Protein AF-A0A958X8G3-F1 (afdb_monomer)

Foldseek 3Di:
DEEAAQVPPLLQKDWPDQEWEWEDAQAKTKGKTKIWGQDQAKYQYAWHWFFFDDDDDDDDTDTDIWGFRDIAHHGDIDITMTIDHHDNLAAFDWDWGWGQGSNDIGIYIYGHDWDWDKDKPPPDDDDPPDDPPDDDDDDMDIDTSISDDDDDPFDDDDDDCDPVVLVVLQVVLCVVCVVVDDVSSVVSSVVSVCVVVVPDDRPDDDD

Secondary structure (DSSP, 8-state):
-EEEBTTBSGGG-EES-SEEEEEE-TT-EEEEEEEE--SSS-EEEEEEEE-----SS------EEEEEEEEE-TT-EEEEEEEE---TTPPSEEEEEEEEETTEEEEEEEEEPP---EEEE-S-----S--TT-------EEEE-SSS--PPP---------HHHHHHHHHHHHHHHGGG-HHHHHHHHHHHHHHHH----------

Structure (mmCIF, N/CA/C/O backbone):
data_AF-A0A958X8G3-F1
#
_entry.id   AF-A0A958X8G3-F1
#
loop_
_atom_site.group_PDB
_atom_site.id
_atom_site.type_symbol
_atom_site.label_atom_id
_atom_site.label_alt_id
_atom_site.label_comp_id
_atom_site.label_asym_id
_atom_site.label_entity_id
_atom_site.label_seq_id
_atom_site.pdbx_PDB_ins_code
_atom_site.Cartn_x
_atom_site.Cartn_y
_atom_site.Cartn_z
_atom_site.occupancy
_atom_site.B_iso_or_equiv
_atom_site.auth_seq_id
_atom_site.auth_comp_id
_atom_site.auth_asym_id
_atom_site.auth_atom_id
_atom_site.pdbx_PDB_model_num
ATOM 1 N N . MET A 1 1 ? -26.483 15.764 21.704 1.00 84.31 1 MET A N 1
ATOM 2 C CA . MET A 1 1 ? -25.530 15.439 20.607 1.00 84.31 1 MET A CA 1
ATOM 3 C C . MET A 1 1 ? -24.141 15.470 21.203 1.00 84.31 1 MET A C 1
ATOM 5 O O . MET A 1 1 ? -23.793 16.473 21.814 1.00 84.31 1 MET A O 1
ATOM 9 N N . ILE A 1 2 ? -23.381 14.386 21.059 1.00 88.19 2 ILE A N 1
ATOM 10 C CA . ILE A 1 2 ? -22.051 14.242 21.662 1.00 88.19 2 ILE A CA 1
ATOM 11 C C . ILE A 1 2 ? -21.012 14.115 20.557 1.00 88.19 2 ILE A C 1
ATOM 13 O O . ILE A 1 2 ? -21.168 13.294 19.657 1.00 88.19 2 ILE A O 1
ATOM 17 N N . THR A 1 3 ? -19.932 14.883 20.656 1.00 88.56 3 THR A N 1
ATOM 18 C CA . THR A 1 3 ? -18.785 14.761 19.754 1.00 88.56 3 THR A CA 1
ATOM 19 C C . THR A 1 3 ? -17.751 13.819 20.358 1.00 88.56 3 THR A C 1
ATOM 21 O O . THR A 1 3 ? -17.175 14.111 21.404 1.00 88.56 3 THR A O 1
ATOM 24 N N . VAL A 1 4 ? -17.509 12.699 19.685 1.00 81.88 4 VAL A N 1
ATOM 25 C CA . VAL A 1 4 ? -16.488 11.714 20.034 1.00 81.88 4 VAL A CA 1
ATOM 26 C C . VAL A 1 4 ? -15.185 12.077 19.329 1.00 81.88 4 VAL A C 1
ATOM 28 O O . VAL A 1 4 ? -15.133 12.241 18.107 1.00 81.88 4 VAL A O 1
ATOM 31 N N . THR A 1 5 ? -14.123 12.206 20.115 1.00 84.00 5 THR A N 1
ATOM 32 C CA . THR A 1 5 ? -12.761 12.472 19.636 1.00 84.00 5 THR A CA 1
ATOM 33 C C . THR A 1 5 ? -11.799 11.452 20.228 1.00 84.00 5 THR A C 1
ATOM 35 O O . THR A 1 5 ? -12.154 10.726 21.158 1.00 84.00 5 THR A O 1
ATOM 38 N N . ALA A 1 6 ? -10.548 11.456 19.762 1.00 79.06 6 ALA A N 1
ATOM 39 C CA . ALA A 1 6 ? -9.518 10.563 20.284 1.00 79.06 6 ALA A CA 1
ATOM 40 C C . ALA A 1 6 ? -9.352 10.645 21.818 1.00 79.06 6 ALA A C 1
ATOM 42 O O . ALA A 1 6 ? -9.014 9.653 22.453 1.00 79.06 6 ALA A O 1
ATOM 43 N N . ASN A 1 7 ? -9.646 11.807 22.413 1.00 82.00 7 ASN A N 1
ATOM 44 C CA . ASN A 1 7 ? -9.440 12.073 23.837 1.00 82.00 7 ASN A CA 1
ATOM 45 C C . ASN A 1 7 ? -10.741 12.141 24.655 1.00 82.00 7 ASN A C 1
ATOM 47 O O . ASN A 1 7 ? -10.673 12.260 25.875 1.00 82.00 7 ASN A O 1
ATOM 51 N N . ALA A 1 8 ? -11.920 12.100 24.023 1.00 82.94 8 ALA A N 1
ATOM 52 C CA . ALA A 1 8 ? -13.191 12.335 24.711 1.00 82.94 8 ALA A CA 1
ATOM 53 C C . ALA A 1 8 ? -14.329 11.475 24.153 1.00 82.94 8 ALA A C 1
ATOM 55 O O . ALA A 1 8 ? -14.528 11.420 22.939 1.00 82.94 8 ALA A O 1
ATOM 56 N N . PHE A 1 9 ? -15.105 10.866 25.054 1.00 81.94 9 PHE A N 1
ATOM 57 C CA . PHE A 1 9 ? -16.328 10.109 24.764 1.00 81.94 9 PHE A CA 1
ATOM 58 C C . PHE A 1 9 ? -16.155 8.892 23.840 1.00 81.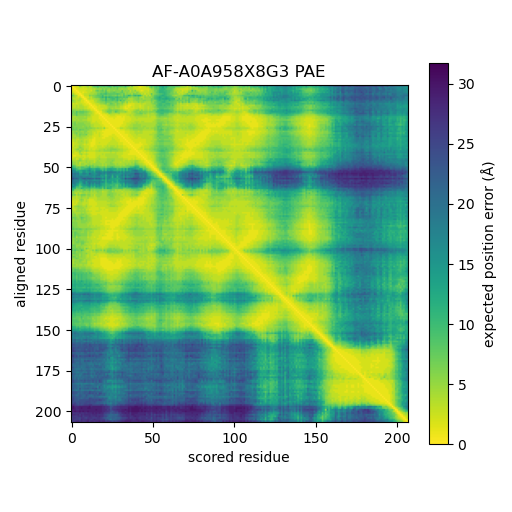94 9 PHE A C 1
ATOM 60 O O . PHE A 1 9 ? -17.139 8.361 23.321 1.00 81.94 9 PHE A O 1
ATOM 67 N N . HIS A 1 10 ? -14.922 8.418 23.635 1.00 77.44 10 HIS A N 1
ATOM 68 C CA . HIS A 1 10 ? -14.632 7.239 22.812 1.00 77.44 10 HIS A CA 1
ATOM 69 C C . HIS A 1 10 ? -15.182 5.951 23.440 1.00 77.44 10 HIS A C 1
ATOM 71 O O . HIS A 1 10 ? -15.395 4.967 22.737 1.00 77.44 10 HIS A O 1
ATOM 77 N N . GLU A 1 11 ? -15.477 5.964 24.740 1.00 82.31 11 GLU A N 1
ATOM 78 C CA . GLU A 1 11 ? -16.164 4.905 25.471 1.00 82.31 11 GLU A CA 1
ATOM 79 C C . GLU A 1 11 ? -17.637 4.718 25.070 1.00 82.31 11 GLU A C 1
ATOM 81 O O . GLU A 1 11 ? -18.199 3.656 25.321 1.00 82.31 11 GLU A O 1
ATOM 86 N N . LYS A 1 12 ? -18.258 5.710 24.414 1.00 86.50 12 LYS A N 1
ATOM 87 C CA . LYS A 1 12 ? -19.660 5.640 23.968 1.00 86.50 12 LYS A CA 1
ATOM 88 C C . LYS A 1 12 ? -19.848 4.966 22.609 1.00 86.50 12 LYS A C 1
ATOM 90 O O . LYS A 1 12 ? -20.982 4.701 22.231 1.00 86.50 12 LYS A O 1
ATOM 95 N N . VAL A 1 13 ? -18.769 4.696 21.874 1.00 87.69 13 VAL A N 1
ATOM 96 C CA . VAL A 1 13 ? -18.810 4.024 20.565 1.00 87.69 13 VAL A CA 1
ATOM 97 C C . VAL A 1 13 ? -18.543 2.542 20.756 1.00 87.69 13 VAL A C 1
ATOM 99 O O . VAL A 1 13 ? -17.548 2.181 21.370 1.00 87.69 13 VAL A O 1
ATOM 102 N N . GLN A 1 14 ? -19.374 1.669 20.196 1.00 89.88 14 GLN A N 1
ATOM 103 C CA . GLN A 1 14 ? -19.135 0.230 20.243 1.00 89.88 14 GLN A CA 1
ATOM 104 C C . GLN A 1 14 ? -18.659 -0.289 18.883 1.00 89.88 14 GLN A C 1
ATOM 106 O O . GLN A 1 14 ? -19.104 0.170 17.835 1.00 89.88 14 GLN A O 1
ATOM 111 N N . LEU A 1 15 ? -17.744 -1.259 18.910 1.00 89.94 15 LEU A N 1
ATOM 112 C CA . LEU A 1 15 ? -17.367 -2.045 17.736 1.00 89.94 15 LEU A CA 1
ATOM 113 C C . LEU A 1 15 ? -18.063 -3.400 17.769 1.00 89.94 15 LEU A C 1
ATOM 115 O O . LEU A 1 15 ? -18.124 -4.029 18.834 1.00 89.94 15 LEU A O 1
ATOM 119 N N . ALA A 1 16 ? -18.555 -3.849 16.616 1.00 87.69 16 ALA A N 1
ATOM 120 C CA . ALA A 1 16 ? -19.161 -5.171 16.494 1.00 87.69 16 ALA A CA 1
ATOM 121 C C . ALA A 1 16 ? -18.095 -6.276 16.430 1.00 87.69 16 ALA A C 1
ATOM 123 O O . ALA A 1 16 ? -18.272 -7.340 17.020 1.00 87.69 16 ALA A O 1
ATOM 124 N N . GLU A 1 17 ? -16.976 -6.025 15.749 1.00 88.75 17 GLU A N 1
ATOM 125 C CA . GLU A 1 17 ? -15.934 -7.021 15.528 1.00 88.75 17 GLU A CA 1
ATOM 126 C C . GLU A 1 17 ? -15.029 -7.224 16.757 1.00 88.75 17 GLU A C 1
ATOM 128 O O . GLU A 1 17 ? -14.771 -6.315 17.552 1.00 88.75 17 GLU A O 1
ATOM 133 N N . GLU A 1 18 ? -14.520 -8.447 16.927 1.00 88.25 18 GLU A N 1
ATOM 134 C CA . GLU A 1 18 ? -13.460 -8.757 17.904 1.00 88.25 18 GLU A CA 1
ATOM 135 C C . GLU A 1 18 ? -12.053 -8.493 17.349 1.00 88.25 18 GLU A C 1
ATOM 137 O O . GLU A 1 18 ? -11.131 -8.149 18.097 1.00 88.25 18 GLU A O 1
ATOM 142 N N . GLU A 1 19 ? -11.902 -8.619 16.030 1.00 92.62 19 GLU A N 1
ATOM 143 C CA . GLU A 1 19 ? -10.669 -8.380 15.291 1.00 92.62 19 GLU A CA 1
ATOM 144 C C . GLU A 1 19 ? -10.950 -7.478 14.090 1.00 92.62 19 GLU A C 1
ATOM 146 O O . GLU A 1 19 ? -11.851 -7.744 13.297 1.00 92.62 19 GLU A O 1
ATOM 151 N N . ILE A 1 20 ? -10.155 -6.421 13.953 1.00 92.56 20 ILE A N 1
ATOM 152 C CA . ILE A 1 20 ? -10.163 -5.527 12.798 1.00 92.56 20 ILE A CA 1
ATOM 153 C C . ILE A 1 20 ? -8.971 -5.864 11.928 1.00 92.56 20 ILE A C 1
ATOM 155 O O . ILE A 1 20 ? -7.853 -5.990 12.424 1.00 92.56 20 ILE A O 1
ATOM 159 N N . ILE A 1 21 ? -9.210 -5.986 10.626 1.00 95.38 21 ILE A N 1
ATOM 160 C CA . ILE A 1 21 ? -8.178 -6.334 9.656 1.00 95.38 21 ILE A CA 1
ATOM 161 C C . ILE A 1 21 ? -7.978 -5.156 8.711 1.00 95.38 21 ILE A C 1
ATOM 163 O O . ILE A 1 21 ? -8.914 -4.741 8.030 1.00 95.38 21 ILE A O 1
ATOM 167 N N . LEU A 1 22 ? -6.749 -4.647 8.653 1.00 95.50 22 LEU A N 1
ATOM 168 C CA . LEU A 1 22 ? -6.311 -3.702 7.631 1.00 95.50 22 LEU A CA 1
ATOM 169 C C . LEU A 1 22 ? -5.346 -4.401 6.677 1.00 95.50 22 LEU A C 1
ATOM 171 O O . LEU A 1 22 ? -4.479 -5.154 7.113 1.00 95.50 22 LEU A O 1
ATOM 175 N N . ASN A 1 23 ? -5.477 -4.147 5.383 1.00 97.62 23 ASN A N 1
ATOM 176 C CA . ASN A 1 23 ? -4.686 -4.770 4.331 1.00 97.62 23 ASN A CA 1
ATOM 177 C C . ASN A 1 23 ? -4.269 -3.721 3.295 1.00 97.62 23 ASN A C 1
ATOM 179 O O . ASN A 1 23 ? -5.059 -2.838 2.953 1.00 97.62 23 ASN A O 1
ATOM 183 N N . GLY A 1 24 ? -3.039 -3.813 2.800 1.00 97.44 24 GLY A N 1
ATOM 184 C CA . GLY A 1 24 ? -2.533 -2.936 1.748 1.00 97.44 24 GLY A CA 1
ATOM 185 C C . GLY A 1 24 ? -1.022 -2.707 1.812 1.00 97.44 24 GLY A C 1
ATOM 186 O O . GLY A 1 24 ? -0.324 -3.344 2.608 1.00 97.44 24 GLY A O 1
ATOM 187 N N . PRO A 1 25 ? -0.497 -1.796 0.981 1.00 96.75 25 PRO A N 1
ATOM 188 C CA . PRO A 1 25 ? 0.887 -1.347 1.075 1.00 96.75 25 PRO A CA 1
ATOM 189 C C . PRO A 1 25 ? 1.126 -0.562 2.378 1.00 96.75 25 PRO A C 1
ATOM 191 O O . PRO A 1 25 ? 0.174 -0.006 2.935 1.00 96.75 25 PRO A O 1
ATOM 194 N N . PRO A 1 26 ? 2.383 -0.415 2.842 1.00 93.81 26 PRO A N 1
ATOM 195 C CA . PRO A 1 26 ? 2.690 0.368 4.040 1.00 93.81 26 PRO A CA 1
ATOM 196 C C . PRO A 1 26 ? 2.110 1.787 4.006 1.00 93.81 26 PRO A C 1
ATOM 198 O O . PRO A 1 26 ? 1.607 2.271 5.012 1.00 93.81 26 PRO A O 1
ATOM 201 N N . GLY A 1 27 ? 2.114 2.439 2.840 1.00 92.31 27 GLY A N 1
ATOM 202 C CA . GLY A 1 27 ? 1.576 3.790 2.679 1.00 92.31 27 GLY A CA 1
ATOM 203 C C . GLY A 1 27 ? 0.051 3.901 2.801 1.00 92.31 27 GLY A C 1
ATOM 204 O O . GLY A 1 27 ? -0.454 5.005 2.988 1.00 92.31 27 GLY A O 1
ATOM 205 N N . PHE A 1 28 ? -0.686 2.793 2.668 1.00 94.50 28 PHE A N 1
ATOM 206 C CA . PHE A 1 28 ? -2.142 2.819 2.545 1.00 94.50 28 PHE A CA 1
ATOM 207 C C . PHE A 1 28 ? -2.781 1.477 2.935 1.00 94.50 28 PHE A C 1
ATOM 209 O O . PHE A 1 28 ? -3.293 0.733 2.097 1.00 94.50 28 PHE A O 1
ATOM 216 N N . LEU A 1 29 ? -2.759 1.156 4.227 1.00 94.56 29 LEU A N 1
ATOM 217 C CA . LEU A 1 29 ? -3.520 0.033 4.767 1.00 94.56 29 LEU A CA 1
ATOM 218 C C . LEU A 1 29 ? -4.991 0.418 4.869 1.00 94.56 29 LEU A C 1
ATOM 220 O O . LEU A 1 29 ? -5.307 1.470 5.417 1.00 94.56 29 LEU A O 1
ATOM 224 N N . THR A 1 30 ? -5.893 -0.442 4.404 1.00 95.69 30 THR A N 1
ATOM 225 C CA . THR A 1 30 ? -7.339 -0.183 4.434 1.00 95.69 30 THR A CA 1
ATOM 226 C C . THR A 1 30 ? -8.123 -1.375 4.956 1.00 95.69 30 THR A C 1
ATOM 228 O O . THR A 1 30 ? -7.694 -2.521 4.842 1.00 95.69 30 THR A O 1
ATOM 231 N N . GLY A 1 31 ? -9.280 -1.113 5.546 1.00 95.19 31 GLY A N 1
ATOM 232 C CA . GLY A 1 31 ? -10.198 -2.141 6.012 1.00 95.19 31 GLY A CA 1
ATOM 233 C C . GLY A 1 31 ? -11.545 -1.544 6.380 1.00 95.19 31 GLY A C 1
ATOM 234 O O . GLY A 1 31 ? -11.733 -0.331 6.333 1.00 95.19 31 GLY A O 1
ATOM 235 N N . ASN A 1 32 ? -12.488 -2.399 6.752 1.00 94.50 32 ASN A N 1
ATOM 236 C CA . ASN A 1 32 ? -13.810 -1.971 7.190 1.00 94.50 32 ASN A CA 1
ATOM 237 C C . ASN A 1 32 ? -13.954 -2.201 8.693 1.00 94.50 32 ASN A C 1
ATOM 239 O O . ASN A 1 32 ? -13.466 -3.200 9.217 1.00 94.50 32 ASN A O 1
ATOM 243 N N . ILE A 1 33 ? -14.626 -1.271 9.365 1.00 92.44 33 ILE A N 1
ATOM 244 C CA . ILE A 1 33 ? -14.940 -1.335 10.791 1.00 92.44 33 ILE A CA 1
ATOM 245 C C . ILE A 1 33 ? -16.433 -1.071 10.954 1.00 92.44 33 ILE A C 1
ATOM 247 O O . ILE A 1 33 ? -16.944 -0.070 10.447 1.00 92.44 33 ILE A O 1
ATOM 251 N N . MET A 1 34 ? -17.138 -1.939 11.670 1.00 94.19 34 MET A N 1
ATOM 252 C CA . MET A 1 34 ? -18.535 -1.735 12.019 1.00 94.19 34 MET A CA 1
ATOM 253 C C . MET A 1 34 ? -18.638 -1.026 13.369 1.00 94.19 34 MET A C 1
ATOM 255 O O . MET A 1 34 ? -18.331 -1.577 14.427 1.00 94.19 34 MET A O 1
ATOM 259 N N . ILE A 1 35 ? -19.093 0.222 13.314 1.00 92.94 35 ILE A N 1
ATOM 260 C CA . ILE A 1 35 ? -19.299 1.088 14.473 1.00 92.94 35 ILE A CA 1
ATOM 261 C C . ILE A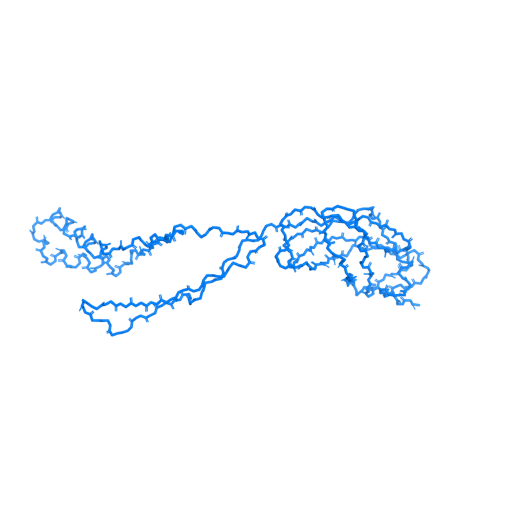 1 35 ? -20.789 1.152 14.809 1.00 92.94 35 ILE A C 1
ATOM 263 O O . ILE A 1 35 ? -21.630 1.279 13.917 1.00 92.94 35 ILE A O 1
ATOM 267 N N . SER A 1 36 ? -21.124 1.086 16.093 1.00 94.38 36 SER A N 1
ATOM 268 C CA . SER A 1 36 ? -22.490 1.239 16.585 1.00 94.38 36 SER A CA 1
ATOM 269 C C . SER A 1 36 ? -22.588 2.286 17.689 1.00 94.38 36 SER A C 1
ATOM 271 O O . SER A 1 36 ? -21.657 2.496 18.474 1.00 94.38 36 SER A O 1
ATOM 273 N N . ASN A 1 37 ? -23.731 2.971 17.723 1.00 95.31 37 ASN A N 1
ATOM 274 C CA . ASN A 1 37 ? -24.082 3.938 18.753 1.00 95.31 37 ASN A CA 1
ATOM 275 C C . ASN A 1 37 ? -25.105 3.328 19.729 1.00 95.31 37 ASN A C 1
ATOM 277 O O . ASN A 1 37 ? -26.303 3.359 19.448 1.00 95.31 37 ASN A O 1
ATOM 281 N N . PRO A 1 38 ? -24.668 2.793 20.881 1.00 93.50 38 PRO A N 1
ATOM 282 C CA . PRO A 1 38 ? -25.571 2.292 21.914 1.00 93.50 38 PRO A CA 1
ATOM 283 C C . PRO A 1 38 ? -26.213 3.400 22.770 1.00 93.50 38 PRO A C 1
ATOM 285 O O . PRO A 1 38 ? -27.046 3.091 23.617 1.00 93.50 38 PRO A O 1
ATOM 288 N N . ALA A 1 39 ? -25.811 4.666 22.618 1.00 93.81 39 ALA A N 1
ATOM 289 C CA . ALA A 1 39 ? -26.326 5.765 23.427 1.00 93.81 39 ALA A CA 1
ATOM 290 C C . ALA A 1 39 ? -27.696 6.256 22.928 1.00 93.81 39 ALA A C 1
ATOM 292 O O . ALA A 1 39 ? -28.043 6.115 21.758 1.00 93.81 39 ALA A O 1
ATOM 293 N N . GLU A 1 40 ? -28.449 6.911 23.814 1.00 95.38 40 GLU A N 1
ATOM 294 C CA . GLU A 1 40 ? -29.747 7.535 23.497 1.00 95.38 40 GLU A CA 1
ATOM 295 C C . GLU A 1 40 ? -29.611 8.856 22.717 1.00 95.38 40 GLU A C 1
ATOM 297 O O . GLU A 1 40 ? -30.596 9.439 22.268 1.00 95.38 40 GLU A O 1
ATOM 302 N N . GLU A 1 41 ? -28.381 9.336 22.528 1.00 95.75 41 GLU A N 1
ATOM 303 C CA . GLU A 1 41 ? -28.075 10.586 21.841 1.00 95.75 41 GLU A CA 1
ATOM 304 C C . GLU A 1 41 ? -27.326 10.337 20.529 1.00 95.75 41 GLU A C 1
ATOM 306 O O . GLU A 1 41 ? -26.588 9.365 20.386 1.00 95.75 41 GLU A O 1
ATOM 311 N N . ILE A 1 42 ? -27.454 11.263 19.574 1.00 95.88 42 ILE A N 1
ATOM 31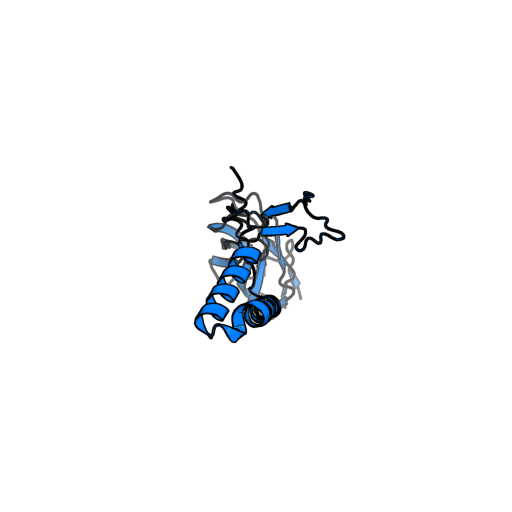2 C CA . ILE A 1 42 ? -26.642 11.252 18.349 1.00 95.88 42 ILE A CA 1
ATOM 313 C C . ILE A 1 42 ? -25.161 11.414 18.719 1.00 95.88 42 ILE A C 1
ATOM 315 O O . ILE A 1 42 ? -24.793 12.391 19.389 1.00 95.88 42 ILE A O 1
ATOM 319 N N . LEU A 1 43 ? -24.323 10.496 18.232 1.00 95.06 43 LEU A N 1
ATOM 320 C CA . LEU A 1 43 ? -22.866 10.569 18.323 1.00 95.06 43 LEU A CA 1
ATOM 321 C C . LEU A 1 43 ? -22.287 11.122 17.023 1.00 95.06 43 LEU A C 1
ATOM 323 O O . LEU A 1 43 ? -22.603 10.632 15.943 1.00 95.06 43 LEU A O 1
ATOM 327 N N . PHE A 1 44 ? -21.408 12.112 17.123 1.00 94.56 44 PHE A N 1
ATOM 328 C CA . PHE A 1 44 ? -20.593 12.605 16.020 1.00 94.56 44 PHE A CA 1
ATOM 329 C C . PHE A 1 44 ? -19.150 12.143 16.224 1.00 94.56 44 PHE A C 1
ATOM 331 O O . PHE A 1 44 ? -18.452 12.653 17.095 1.00 94.56 44 PHE A O 1
ATOM 338 N N . ILE A 1 45 ? -18.720 11.135 15.470 1.00 90.25 45 ILE A N 1
ATOM 339 C CA . ILE A 1 45 ? -17.432 10.461 15.631 1.00 90.25 45 ILE A CA 1
ATOM 340 C C . ILE A 1 45 ? -16.426 11.074 14.665 1.00 90.25 45 ILE A C 1
ATOM 342 O O . ILE A 1 45 ? -16.488 10.831 13.460 1.00 90.25 45 ILE A O 1
ATOM 346 N N . ASN A 1 46 ? -15.482 11.844 15.200 1.00 88.25 46 ASN A N 1
ATOM 347 C CA . ASN A 1 46 ? -14.395 12.428 14.418 1.00 88.25 46 ASN A CA 1
ATOM 348 C C . ASN A 1 46 ? -13.214 11.475 14.341 1.00 88.25 46 ASN A C 1
ATOM 350 O O . ASN A 1 46 ? -12.807 11.059 13.257 1.00 88.25 46 ASN A O 1
ATOM 354 N N . GLU A 1 47 ? -12.688 11.120 15.511 1.00 86.38 47 GLU A N 1
ATOM 355 C CA . GLU A 1 47 ? -11.447 10.375 15.642 1.00 86.38 47 GLU A CA 1
ATOM 356 C C . GLU A 1 47 ? -11.528 9.363 16.775 1.00 86.38 47 GLU A C 1
ATOM 358 O O . GLU A 1 47 ? -12.192 9.604 17.784 1.00 86.38 47 GLU A O 1
ATOM 363 N N . VAL A 1 48 ? -10.810 8.253 16.621 1.00 82.44 48 VAL A N 1
ATOM 364 C CA . VAL A 1 48 ? -10.720 7.204 17.636 1.00 82.44 48 VAL A CA 1
ATOM 365 C C . VAL A 1 48 ? -9.254 6.813 17.844 1.00 82.44 48 VAL A C 1
ATOM 367 O O . VAL A 1 48 ? -8.534 6.672 16.848 1.00 82.44 48 VAL A O 1
ATOM 370 N N . PRO A 1 49 ? -8.771 6.670 19.096 1.00 80.25 49 PRO A N 1
ATOM 371 C CA . PRO A 1 49 ? -7.347 6.509 19.347 1.00 80.25 49 PRO A CA 1
ATOM 372 C C . PRO A 1 49 ? -6.857 5.100 18.984 1.00 80.25 49 PRO A C 1
ATOM 374 O O . PRO A 1 49 ? -7.444 4.085 19.368 1.00 80.25 49 PRO A O 1
ATOM 377 N N . LEU A 1 50 ? -5.727 5.041 18.282 1.00 77.69 50 LEU A N 1
ATOM 378 C CA . LEU A 1 50 ? -4.950 3.826 18.074 1.00 77.69 50 LEU A CA 1
ATOM 379 C C . LEU A 1 50 ? -3.911 3.725 19.191 1.00 77.69 50 LEU A C 1
ATOM 381 O O . LEU A 1 50 ? -3.130 4.645 19.418 1.00 77.69 50 LEU A O 1
ATOM 385 N N . THR A 1 51 ? -3.898 2.605 19.901 1.00 70.75 51 THR A N 1
ATOM 386 C CA . THR A 1 51 ? -3.021 2.393 21.058 1.00 70.75 51 THR A CA 1
ATOM 387 C C . THR A 1 51 ? -2.343 1.045 20.915 1.00 70.75 51 THR A C 1
ATOM 389 O O . THR A 1 51 ? -2.906 -0.003 21.233 1.00 70.75 51 THR A O 1
ATOM 392 N N . SER A 1 52 ? -1.109 1.075 20.419 1.00 64.75 52 SER A N 1
ATOM 393 C CA . SER A 1 52 ? -0.303 -0.133 20.273 1.00 64.75 52 SER A CA 1
ATOM 394 C C . SER A 1 52 ? 0.013 -0.729 21.645 1.00 64.75 52 SER A C 1
ATOM 396 O O . SER A 1 52 ? 0.595 -0.062 22.498 1.00 64.75 52 SER A O 1
ATOM 398 N N . SER A 1 53 ? -0.356 -1.995 21.857 1.00 59.19 53 SER A N 1
ATOM 399 C CA . SER A 1 53 ? 0.200 -2.800 22.944 1.00 59.19 53 SER A CA 1
ATOM 400 C C . SER A 1 53 ? 1.184 -3.795 22.333 1.00 59.19 53 SER A C 1
ATOM 402 O O . SER A 1 53 ? 0.848 -4.561 21.430 1.00 59.19 53 SER A O 1
ATOM 404 N N . ALA A 1 54 ? 2.442 -3.735 22.764 1.00 52.84 54 ALA A N 1
ATOM 405 C CA . ALA A 1 54 ? 3.524 -4.479 22.134 1.00 52.84 54 ALA A CA 1
ATOM 406 C C . ALA A 1 54 ? 3.442 -5.985 22.454 1.00 52.84 54 ALA A C 1
ATOM 408 O O . ALA A 1 54 ? 4.010 -6.452 23.441 1.00 52.84 54 ALA A O 1
ATOM 409 N N . LYS A 1 55 ? 2.777 -6.767 21.596 1.00 54.25 55 LYS A N 1
ATOM 410 C CA . LYS A 1 55 ? 2.927 -8.231 21.526 1.00 54.25 55 LYS A CA 1
ATOM 411 C C . LYS A 1 55 ? 3.054 -8.659 20.057 1.00 54.25 55 LYS A C 1
ATOM 413 O O . LYS A 1 55 ? 2.078 -8.601 19.328 1.00 54.25 55 LYS A O 1
ATOM 418 N N . GLY A 1 56 ? 4.252 -9.068 19.620 1.00 59.62 56 GLY A N 1
ATOM 419 C CA . GLY A 1 56 ? 4.511 -9.550 18.248 1.00 59.62 56 GLY A CA 1
ATOM 420 C C . GLY A 1 56 ? 5.797 -9.000 17.614 1.00 59.62 56 GLY A C 1
ATOM 421 O O . GLY A 1 56 ? 6.652 -8.460 18.323 1.0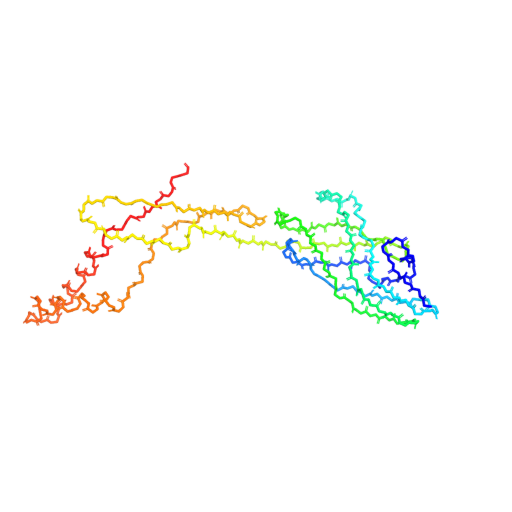0 59.62 56 GLY A O 1
ATOM 422 N N . LYS A 1 57 ? 5.946 -9.130 16.277 1.00 58.38 57 LYS A N 1
ATOM 423 C CA . LYS A 1 57 ? 6.980 -8.403 15.508 1.00 58.38 57 LYS A CA 1
ATOM 424 C C . LYS A 1 57 ? 6.835 -6.921 15.854 1.00 58.38 57 LYS A C 1
ATOM 426 O O . LYS A 1 57 ? 5.827 -6.303 15.523 1.00 58.38 57 LYS A O 1
ATOM 431 N N . ARG A 1 58 ? 7.816 -6.391 16.588 1.00 57.19 58 ARG A N 1
ATOM 432 C CA . ARG A 1 58 ? 7.785 -5.048 17.170 1.00 57.19 58 ARG A CA 1
ATOM 433 C C . ARG A 1 58 ? 7.674 -4.011 16.057 1.00 57.19 58 ARG A C 1
ATOM 435 O O . ARG A 1 58 ? 8.675 -3.681 15.431 1.00 57.19 58 ARG A O 1
ATOM 442 N N . MET A 1 59 ? 6.485 -3.465 15.842 1.00 58.81 59 MET A N 1
ATOM 443 C CA . MET A 1 59 ? 6.417 -2.079 15.405 1.00 58.81 59 MET A CA 1
ATOM 444 C C . MET A 1 59 ? 6.609 -1.224 16.651 1.00 58.81 59 MET A C 1
ATOM 446 O O . MET A 1 59 ? 5.953 -1.457 17.669 1.00 58.81 59 MET A O 1
ATOM 450 N N . ALA A 1 60 ? 7.565 -0.293 16.589 1.00 55.72 60 ALA A N 1
ATOM 451 C CA . ALA A 1 60 ? 7.680 0.760 17.589 1.00 55.72 60 ALA A CA 1
ATOM 452 C C . ALA A 1 60 ? 6.314 1.444 17.744 1.00 55.72 60 ALA A C 1
ATOM 454 O O . ALA A 1 60 ? 5.520 1.427 16.801 1.00 55.72 60 ALA A O 1
ATOM 455 N N . GLU A 1 61 ? 6.036 1.961 18.942 1.00 58.75 61 GLU A N 1
ATOM 456 C CA . GLU A 1 61 ? 4.789 2.643 19.295 1.00 58.75 61 GLU A CA 1
ATOM 457 C C . GLU A 1 61 ? 4.214 3.396 18.093 1.00 58.75 61 GLU A C 1
ATOM 459 O O . GLU A 1 61 ? 4.872 4.261 17.519 1.00 58.75 61 GLU A O 1
ATOM 464 N N . MET A 1 62 ? 3.009 3.008 17.678 1.00 62.25 62 MET A N 1
ATOM 465 C CA . MET A 1 62 ? 2.276 3.670 16.607 1.00 62.25 62 MET A CA 1
ATOM 466 C C . MET A 1 62 ? 1.219 4.563 17.245 1.00 62.25 62 MET A C 1
ATOM 468 O O . MET A 1 62 ? 0.079 4.122 17.408 1.00 62.25 62 MET A O 1
ATOM 472 N N . PRO A 1 63 ? 1.569 5.788 17.675 1.00 61.28 63 PRO A N 1
ATOM 473 C CA . PRO A 1 63 ? 0.555 6.772 17.985 1.00 61.28 63 PRO A CA 1
ATOM 474 C C . PRO A 1 63 ? -0.165 7.108 16.680 1.00 61.28 63 PRO A C 1
ATOM 476 O O . PRO A 1 63 ? 0.443 7.521 15.694 1.00 61.28 63 PRO A O 1
ATOM 479 N N . GLY A 1 64 ? -1.472 6.896 16.658 1.00 73.06 64 GLY A N 1
ATOM 480 C CA . GLY A 1 64 ? -2.301 7.206 15.506 1.00 73.06 64 GLY A CA 1
ATOM 481 C C . GLY A 1 64 ? -3.747 7.401 15.923 1.00 73.06 64 GLY A C 1
ATOM 482 O O . GLY A 1 64 ? -4.152 7.019 17.020 1.00 73.06 64 GLY A O 1
ATOM 483 N N . THR A 1 65 ? -4.537 7.995 15.041 1.00 80.81 65 THR A N 1
ATOM 484 C CA . THR A 1 65 ? -5.988 8.071 15.195 1.00 80.81 65 THR A CA 1
ATOM 485 C C . THR A 1 65 ? -6.643 7.584 13.912 1.00 80.81 65 THR A C 1
ATOM 487 O O . THR A 1 65 ? -6.152 7.840 12.811 1.00 80.81 65 THR A O 1
ATOM 490 N N . PHE A 1 66 ? -7.747 6.852 14.040 1.00 82.62 66 PHE A N 1
ATOM 491 C CA . PHE A 1 66 ? -8.621 6.581 12.905 1.00 82.62 66 PHE A CA 1
ATOM 492 C C . PHE A 1 66 ? -9.582 7.744 12.745 1.00 82.62 66 PHE A C 1
ATOM 494 O O . PHE A 1 66 ? -10.272 8.098 13.700 1.00 82.62 66 PHE A O 1
ATOM 501 N N . LYS A 1 67 ? -9.646 8.310 11.542 1.00 83.75 67 LYS A N 1
ATOM 502 C CA . LYS A 1 67 ? -10.582 9.383 11.203 1.00 83.75 67 LYS A CA 1
ATOM 503 C C . LYS A 1 67 ? -11.849 8.780 10.609 1.00 83.75 67 LYS A C 1
ATOM 505 O O . LYS A 1 67 ? -11.764 8.093 9.597 1.00 83.75 67 LYS A O 1
ATOM 510 N N . PHE A 1 68 ? -12.994 9.056 11.228 1.00 83.44 68 PHE A N 1
ATOM 511 C CA . PHE A 1 68 ? -14.308 8.567 10.794 1.00 83.44 68 PHE A CA 1
ATOM 512 C C . PHE A 1 68 ? -15.199 9.688 10.243 1.00 83.44 68 PHE A C 1
ATOM 514 O O . PHE A 1 68 ? -15.938 9.472 9.286 1.00 83.44 68 PHE A O 1
ATOM 521 N N . ASN A 1 69 ? -15.137 10.887 10.837 1.00 89.25 69 ASN A N 1
ATOM 522 C CA . ASN A 1 69 ? -15.953 12.059 10.481 1.00 89.25 69 ASN A CA 1
ATOM 523 C C . ASN A 1 69 ? -17.417 11.708 10.139 1.00 89.25 69 ASN A C 1
ATOM 525 O O . ASN A 1 69 ? -17.920 12.043 9.065 1.00 89.25 69 ASN A O 1
ATOM 529 N N . THR A 1 70 ? -18.099 10.979 11.026 1.00 92.88 70 THR A N 1
ATOM 530 C CA . THR A 1 70 ? -19.430 10.422 10.752 1.00 92.88 70 THR A CA 1
ATOM 531 C C . THR A 1 70 ? -20.378 10.588 11.936 1.00 92.88 70 THR A C 1
ATOM 533 O O . THR A 1 70 ? -19.970 10.476 13.088 1.00 92.88 70 THR A O 1
ATOM 536 N N . SER A 1 71 ? -21.658 10.851 11.668 1.00 95.50 71 SER A N 1
ATOM 537 C CA . SER A 1 71 ? -22.711 10.847 12.687 1.00 95.50 71 SER A CA 1
ATOM 538 C C . SER A 1 71 ? -23.434 9.502 12.728 1.00 95.50 71 SER A C 1
ATOM 540 O O . SER A 1 71 ? -23.760 8.946 11.678 1.00 95.50 71 SER A O 1
ATOM 542 N N . LEU A 1 72 ? -23.725 9.010 13.931 1.00 95.81 72 LEU A N 1
ATOM 543 C CA . LEU A 1 72 ? -24.554 7.834 14.182 1.00 95.81 72 LEU A CA 1
ATOM 544 C C . LEU A 1 72 ? -25.754 8.223 15.046 1.00 95.81 72 LEU A C 1
ATOM 546 O O . LEU A 1 72 ? -25.594 8.786 16.133 1.00 95.81 72 LEU A O 1
ATOM 550 N N . ASN A 1 73 ? -26.956 7.895 14.586 1.00 97.38 73 ASN A N 1
ATOM 551 C CA . ASN A 1 73 ? -28.174 8.036 15.380 1.00 97.38 73 ASN A CA 1
ATOM 552 C C . ASN A 1 73 ? -28.208 7.013 16.531 1.00 97.38 73 ASN A C 1
ATOM 554 O O . ASN A 1 73 ? -27.488 6.015 16.474 1.00 97.38 73 ASN A O 1
ATOM 558 N N . PRO A 1 74 ? -29.025 7.233 17.576 1.00 97.19 74 PRO A N 1
ATOM 559 C CA . PRO A 1 74 ? -29.235 6.245 18.634 1.00 97.19 74 PRO A CA 1
ATOM 560 C C . PRO A 1 74 ? -29.618 4.869 18.074 1.00 97.19 74 PRO A C 1
ATOM 562 O O . PRO A 1 74 ? -30.522 4.765 17.246 1.00 97.19 74 PRO A O 1
ATOM 565 N N . GLY A 1 75 ? -28.915 3.818 18.497 1.00 96.31 75 GLY A N 1
ATOM 566 C CA . GLY A 1 75 ? -29.107 2.441 18.028 1.00 96.31 75 GLY A CA 1
ATOM 567 C C . GLY A 1 75 ? -28.578 2.149 16.618 1.00 96.31 75 GLY A C 1
ATOM 568 O O . GLY A 1 75 ? -28.644 1.005 16.166 1.00 96.31 75 GLY A O 1
ATOM 569 N N . GLU A 1 76 ? -28.047 3.145 15.906 1.00 96.88 76 GLU A N 1
ATOM 570 C CA . GLU A 1 76 ? -27.538 2.958 14.551 1.00 96.88 76 GLU A CA 1
ATOM 571 C C . GLU A 1 76 ? -26.236 2.151 14.551 1.00 96.88 76 GLU A C 1
ATOM 573 O O . GLU A 1 76 ? -25.343 2.366 15.372 1.00 96.88 76 GLU A O 1
ATOM 578 N N . THR A 1 77 ? -26.117 1.247 13.579 1.00 96.19 77 THR A N 1
ATOM 579 C CA . THR A 1 77 ? -24.880 0.533 13.256 1.00 96.19 77 THR A CA 1
ATO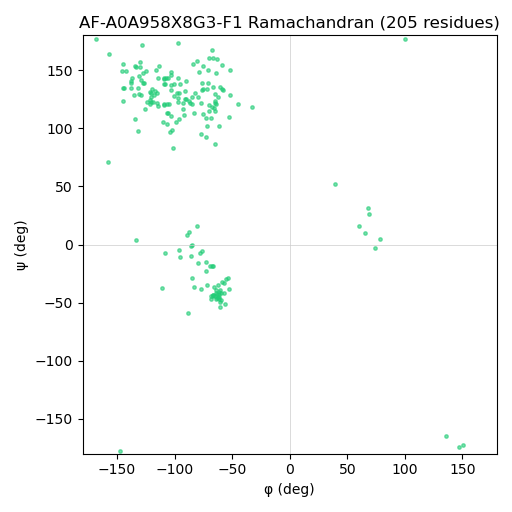M 580 C C . THR A 1 77 ? -24.504 0.824 11.811 1.00 96.19 77 THR A C 1
ATOM 582 O O . THR A 1 77 ? -25.345 0.719 10.918 1.00 96.19 77 THR A O 1
ATOM 585 N N . ARG A 1 78 ? -23.244 1.186 11.569 1.00 95.25 78 ARG A N 1
ATOM 586 C CA . ARG A 1 78 ? -22.748 1.555 10.243 1.00 95.25 78 ARG A CA 1
ATOM 587 C C . ARG A 1 78 ? -21.379 0.938 9.991 1.00 95.25 78 ARG A C 1
ATOM 589 O O . ARG A 1 78 ? -20.516 0.937 10.864 1.00 95.25 78 ARG A O 1
ATOM 596 N N . VAL A 1 79 ? -21.173 0.449 8.773 1.00 95.00 79 VAL A N 1
ATOM 597 C CA . VAL A 1 79 ? -19.848 0.044 8.292 1.00 95.00 79 VAL A CA 1
ATOM 598 C C . VAL A 1 79 ? -19.105 1.283 7.809 1.00 95.00 79 VAL A C 1
ATOM 600 O O . VAL A 1 79 ? -19.647 2.076 7.039 1.00 95.00 79 VAL A O 1
ATOM 603 N N . HIS A 1 80 ? -17.867 1.449 8.259 1.00 92.38 80 HIS A N 1
ATOM 604 C CA . HIS A 1 80 ? -17.010 2.560 7.887 1.00 92.38 80 HIS A CA 1
ATOM 605 C C . HIS A 1 80 ? -15.668 2.062 7.351 1.00 92.38 80 HIS A C 1
ATOM 607 O O . HIS A 1 80 ? -15.082 1.132 7.903 1.00 92.38 80 HIS A O 1
ATOM 613 N N . SER A 1 81 ? -15.172 2.700 6.291 1.00 92.19 81 SER A N 1
ATOM 614 C CA . SER A 1 81 ? -13.839 2.417 5.764 1.00 92.19 81 SER A CA 1
ATOM 615 C C . SER A 1 81 ? -12.800 3.089 6.653 1.00 92.19 81 SER A C 1
ATOM 617 O O . SER A 1 81 ? -12.800 4.308 6.802 1.00 92.19 81 SER A O 1
ATOM 619 N N . ALA A 1 82 ? -11.893 2.305 7.213 1.00 89.88 82 ALA A N 1
ATOM 620 C CA . ALA A 1 82 ? -10.745 2.787 7.957 1.00 89.88 82 ALA A CA 1
ATOM 621 C C . ALA A 1 82 ? -9.485 2.671 7.104 1.00 89.88 82 ALA A C 1
ATOM 623 O O . ALA A 1 82 ? -9.330 1.736 6.316 1.00 89.88 82 ALA A O 1
ATOM 624 N N . TRP A 1 83 ? -8.570 3.616 7.285 1.00 91.25 83 TRP A N 1
ATOM 625 C CA . TRP A 1 83 ? -7.254 3.568 6.672 1.00 91.25 83 TRP A CA 1
ATOM 626 C C . TRP A 1 83 ? -6.174 3.920 7.690 1.00 91.25 83 TRP A C 1
ATOM 628 O O . TRP A 1 83 ? -6.428 4.614 8.677 1.00 91.25 83 TRP A O 1
ATOM 638 N N . HIS A 1 84 ? -4.972 3.407 7.461 1.00 88.94 84 HIS A N 1
ATOM 639 C CA . HIS A 1 84 ? -3.802 3.659 8.284 1.00 88.94 84 HIS A CA 1
ATOM 640 C C . HIS A 1 84 ? -2.546 3.690 7.415 1.00 88.94 84 HIS A C 1
ATOM 642 O O . HIS A 1 84 ? -2.467 3.011 6.392 1.00 88.94 84 HIS A O 1
ATOM 648 N N . GLN A 1 85 ? -1.560 4.475 7.833 1.00 90.94 85 GLN A N 1
ATOM 649 C CA . GLN A 1 85 ? -0.298 4.629 7.127 1.00 90.94 85 GLN A CA 1
ATOM 650 C C . GLN A 1 85 ? 0.850 4.217 8.046 1.00 90.94 85 GLN A C 1
ATOM 652 O O . GLN A 1 85 ? 1.002 4.745 9.145 1.00 90.94 85 GLN A O 1
ATOM 657 N N . LEU A 1 86 ? 1.655 3.278 7.567 1.00 89.56 86 LEU A N 1
ATOM 658 C CA . LEU A 1 86 ? 2.913 2.850 8.159 1.00 89.56 86 LEU A CA 1
ATOM 659 C C . LEU A 1 86 ? 4.089 3.553 7.475 1.00 89.56 86 LEU A C 1
ATOM 661 O O . LEU A 1 86 ? 3.944 4.236 6.457 1.00 89.56 86 LEU A O 1
ATOM 665 N N . HIS A 1 87 ? 5.287 3.350 8.022 1.00 90.88 87 HIS A N 1
ATOM 666 C CA . HIS A 1 87 ? 6.506 3.794 7.361 1.00 90.88 87 HIS A CA 1
ATOM 667 C C . HIS A 1 87 ? 6.642 3.095 5.991 1.00 90.88 87 HIS A C 1
ATOM 669 O O . HIS A 1 87 ? 6.467 1.879 5.926 1.00 90.88 87 HIS A O 1
ATOM 675 N N . PRO A 1 88 ? 6.999 3.797 4.899 1.00 92.12 88 PRO A N 1
ATOM 676 C CA . PRO A 1 88 ? 7.083 3.194 3.563 1.00 92.12 88 PRO A CA 1
ATOM 677 C C . PRO A 1 88 ? 7.994 1.962 3.479 1.00 92.12 88 PRO A C 1
ATOM 679 O O . PRO A 1 88 ? 7.729 1.054 2.706 1.00 92.12 88 PRO A O 1
ATOM 682 N N . GLN A 1 89 ? 9.033 1.900 4.318 1.00 90.75 89 GLN A N 1
ATOM 683 C CA . GLN A 1 89 ? 9.971 0.771 4.391 1.00 90.75 89 GLN A CA 1
ATOM 684 C C . GLN A 1 89 ? 9.523 -0.360 5.340 1.00 90.75 89 GLN A C 1
ATOM 686 O O . GLN A 1 89 ? 10.334 -1.217 5.682 1.00 90.75 89 GLN A O 1
ATOM 691 N N . THR A 1 90 ? 8.280 -0.363 5.838 1.00 92.81 90 THR A N 1
ATOM 692 C CA . THR A 1 90 ? 7.789 -1.467 6.677 1.00 92.81 90 THR A CA 1
ATOM 693 C C . THR A 1 90 ? 7.758 -2.762 5.858 1.00 92.81 90 THR A C 1
ATOM 695 O O . THR A 1 90 ? 7.039 -2.808 4.856 1.00 92.81 90 THR A O 1
ATOM 698 N N . PRO A 1 91 ? 8.487 -3.819 6.275 1.00 94.31 91 PRO A N 1
ATOM 699 C CA . PRO A 1 91 ? 8.533 -5.072 5.531 1.00 94.31 91 PRO A CA 1
ATOM 700 C C . PRO A 1 91 ? 7.146 -5.704 5.348 1.00 94.31 91 PRO A C 1
ATOM 702 O O . PRO A 1 91 ? 6.261 -5.508 6.185 1.00 94.31 91 PRO A O 1
ATOM 705 N N . PRO A 1 92 ? 6.944 -6.514 4.300 1.00 96.06 92 PRO A N 1
ATOM 706 C CA . PRO A 1 92 ? 5.713 -7.271 4.145 1.00 96.06 92 PRO A CA 1
ATOM 707 C C . PRO A 1 92 ? 5.538 -8.289 5.279 1.00 96.06 92 PRO A C 1
ATOM 709 O O . PRO A 1 92 ? 6.499 -8.857 5.815 1.00 96.06 92 PRO A O 1
ATOM 712 N N . GLY A 1 93 ? 4.285 -8.539 5.648 1.00 94.81 93 GLY A N 1
ATOM 713 C CA . GLY A 1 93 ? 3.939 -9.507 6.680 1.00 94.81 93 GLY A CA 1
ATOM 714 C C . GLY A 1 93 ? 2.706 -9.135 7.490 1.00 94.81 93 GLY A C 1
ATOM 715 O O . GLY A 1 93 ? 2.002 -8.169 7.208 1.00 94.81 93 GLY A O 1
ATOM 716 N N . VAL A 1 94 ? 2.444 -9.941 8.517 1.00 94.31 94 VAL A N 1
ATOM 717 C CA . VAL A 1 94 ? 1.332 -9.730 9.445 1.00 94.31 94 VAL A CA 1
ATOM 718 C C . VAL A 1 94 ? 1.855 -9.087 10.723 1.00 94.31 94 VAL A C 1
ATOM 720 O O . VAL A 1 94 ? 2.790 -9.594 11.347 1.00 94.31 94 VAL A O 1
ATOM 723 N N . TYR A 1 95 ? 1.219 -7.989 11.109 1.00 90.62 95 TYR A N 1
ATOM 724 C CA . TYR A 1 95 ? 1.494 -7.241 12.324 1.00 90.62 95 TYR A CA 1
ATOM 725 C C . TYR A 1 95 ? 0.244 -7.228 13.191 1.00 90.62 95 TYR A C 1
ATOM 727 O O . TYR A 1 95 ? -0.858 -6.974 12.707 1.00 90.62 95 TYR A O 1
ATOM 735 N N . GLU A 1 96 ? 0.418 -7.500 14.476 1.00 88.69 96 GLU A N 1
ATOM 736 C CA . GLU A 1 96 ? -0.666 -7.500 15.450 1.00 88.69 96 GLU A CA 1
ATOM 737 C C . GLU A 1 96 ? -0.512 -6.298 16.374 1.00 88.69 96 GLU A C 1
ATOM 739 O O . GLU A 1 96 ? 0.589 -5.932 16.788 1.00 88.69 96 GLU A O 1
ATOM 744 N N . SER A 1 97 ? -1.635 -5.662 16.665 1.00 86.75 97 SER A N 1
ATOM 745 C CA . SER A 1 97 ? -1.748 -4.521 17.555 1.00 86.75 97 SER A CA 1
ATOM 746 C C . SER A 1 97 ? -3.105 -4.575 18.252 1.00 86.75 97 SER A C 1
ATOM 748 O O . SER A 1 97 ? -3.896 -5.509 18.081 1.00 86.75 97 SER A O 1
ATOM 750 N N . THR A 1 98 ? -3.385 -3.569 19.064 1.00 85.62 98 THR A N 1
ATOM 751 C CA . THR A 1 98 ? -4.672 -3.409 19.725 1.00 85.62 98 THR A CA 1
ATOM 752 C C . THR A 1 98 ? -5.202 -2.006 19.520 1.00 85.62 98 THR A C 1
ATOM 754 O O . THR A 1 98 ? -4.445 -1.078 19.255 1.00 85.62 98 THR A O 1
ATOM 757 N N . ILE A 1 99 ? -6.512 -1.846 19.640 1.00 84.25 99 ILE A N 1
ATOM 758 C CA . ILE A 1 99 ? -7.159 -0.537 19.622 1.00 84.25 99 ILE A CA 1
ATOM 759 C C . ILE A 1 99 ? -8.109 -0.444 20.804 1.00 84.25 99 ILE A C 1
ATOM 761 O O . ILE A 1 99 ? -8.710 -1.447 21.190 1.00 84.25 99 ILE A O 1
ATOM 765 N N . HIS A 1 100 ? -8.231 0.745 21.382 1.00 80.50 100 HIS A N 1
ATOM 766 C CA . HIS A 1 100 ? -9.112 0.987 22.518 1.00 80.50 100 HIS A CA 1
ATOM 767 C C . HIS A 1 100 ? -10.288 1.849 22.059 1.00 80.50 100 HIS A C 1
ATOM 769 O O . HIS A 1 100 ? -10.135 3.041 21.805 1.00 80.50 100 HIS A O 1
ATOM 775 N N . ILE A 1 101 ? -11.459 1.223 21.922 1.00 81.69 101 ILE A N 1
ATOM 776 C CA . ILE A 1 101 ? -12.704 1.849 21.452 1.00 81.69 101 ILE A CA 1
ATOM 777 C C . ILE A 1 101 ? -13.842 1.335 22.331 1.00 81.69 101 ILE A C 1
ATOM 779 O O . ILE A 1 101 ? -13.910 0.139 22.619 1.00 81.69 101 ILE A O 1
ATOM 783 N N . GLY A 1 102 ? -14.728 2.214 22.797 1.00 76.81 102 GLY A N 1
ATOM 784 C CA . GLY A 1 102 ? -15.860 1.794 23.627 1.00 76.81 102 GLY A CA 1
ATOM 785 C C . GLY A 1 102 ? -15.465 1.297 25.011 1.00 76.81 102 GLY A C 1
ATOM 786 O O . GLY A 1 102 ? -16.118 0.408 25.552 1.00 76.81 102 GLY A O 1
ATOM 787 N N . GLY A 1 103 ? -14.324 1.762 25.535 1.00 80.81 103 GLY A N 1
ATOM 788 C CA . GLY A 1 103 ? -13.738 1.238 26.771 1.00 80.81 103 GLY A CA 1
ATOM 789 C C . GLY A 1 103 ? -13.265 -0.219 26.666 1.00 80.81 103 GLY A C 1
ATOM 790 O O . GLY A 1 103 ? -12.936 -0.827 27.681 1.00 80.81 103 GLY A O 1
ATOM 791 N N . LYS A 1 104 ? -13.230 -0.797 25.456 1.00 86.75 104 LYS A N 1
ATOM 792 C CA . LYS A 1 104 ? -12.787 -2.170 25.197 1.00 86.75 104 LYS A CA 1
ATOM 793 C C . LYS A 1 104 ? -11.512 -2.172 24.368 1.00 86.75 104 LYS A C 1
ATOM 795 O O . LYS A 1 104 ? -11.351 -1.374 23.447 1.00 86.75 104 LYS A O 1
ATOM 800 N N . GLN A 1 105 ? -10.635 -3.121 24.673 1.00 87.44 105 GLN A N 1
ATOM 801 C CA . GLN A 1 105 ? -9.471 -3.423 23.853 1.00 87.44 105 GLN A CA 1
ATOM 802 C C . GLN A 1 105 ? -9.869 -4.441 22.778 1.00 87.44 105 GLN A C 1
ATOM 804 O O . GLN A 1 105 ? -10.374 -5.518 23.095 1.00 87.44 105 GLN A O 1
ATOM 809 N N . LYS A 1 106 ? -9.657 -4.098 21.509 1.00 89.56 106 LYS A N 1
ATOM 810 C CA . LYS A 1 106 ? -9.942 -4.943 20.341 1.00 89.56 106 LYS A CA 1
ATOM 811 C C . LYS A 1 106 ? -8.655 -5.283 19.603 1.00 89.56 106 LYS A C 1
ATOM 813 O O . LYS A 1 106 ? -7.701 -4.503 19.641 1.00 89.56 106 LYS A O 1
ATOM 818 N N . LYS A 1 107 ? -8.610 -6.450 18.954 1.00 91.69 107 LYS A N 1
ATOM 819 C CA . LYS A 1 107 ? -7.437 -6.870 18.176 1.00 91.69 107 LYS A CA 1
ATOM 820 C C . LYS A 1 107 ? -7.400 -6.128 16.847 1.00 91.69 107 LYS A C 1
ATOM 822 O O . LYS A 1 107 ? -8.427 -5.974 16.193 1.00 91.69 107 LYS A O 1
ATOM 827 N N . LEU A 1 108 ? -6.211 -5.702 16.443 1.00 90.94 108 LEU A N 1
ATOM 828 C CA . LEU A 1 108 ? -5.948 -5.117 15.138 1.00 90.94 108 LEU A CA 1
ATOM 829 C C . LEU A 1 108 ? -4.890 -5.951 14.430 1.00 90.94 108 LEU A C 1
ATOM 831 O O . LEU A 1 108 ? -3.765 -6.075 14.909 1.00 90.94 108 LEU A O 1
ATOM 835 N N . LYS A 1 109 ? -5.245 -6.481 13.270 1.00 93.31 109 LYS A N 1
ATOM 836 C CA . LYS A 1 109 ? -4.360 -7.227 12.393 1.00 93.31 109 LYS A CA 1
ATOM 837 C C . LYS A 1 109 ? -4.077 -6.393 11.153 1.00 93.31 109 LYS A C 1
ATOM 839 O O . LYS A 1 109 ? -4.987 -6.031 10.419 1.00 93.31 109 LYS A O 1
ATOM 844 N N . MET A 1 110 ? -2.813 -6.093 10.909 1.00 93.75 110 MET A N 1
ATOM 845 C CA . MET A 1 110 ? -2.357 -5.372 9.727 1.00 93.75 110 MET A CA 1
ATOM 846 C C . MET A 1 110 ? -1.610 -6.342 8.821 1.00 93.75 110 MET A C 1
ATOM 848 O O . MET A 1 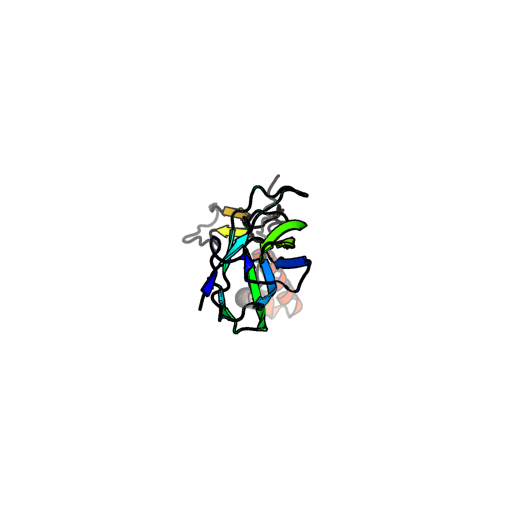110 ? -0.618 -6.944 9.224 1.00 93.75 110 MET A O 1
ATOM 852 N N . VAL A 1 111 ? -2.104 -6.509 7.603 1.00 96.62 111 VAL A N 1
ATOM 853 C CA . VAL A 1 111 ? -1.500 -7.333 6.559 1.00 96.62 111 VAL A CA 1
ATOM 854 C C . VAL A 1 111 ? -0.797 -6.393 5.589 1.00 96.62 111 VAL A C 1
ATOM 856 O O . VAL A 1 111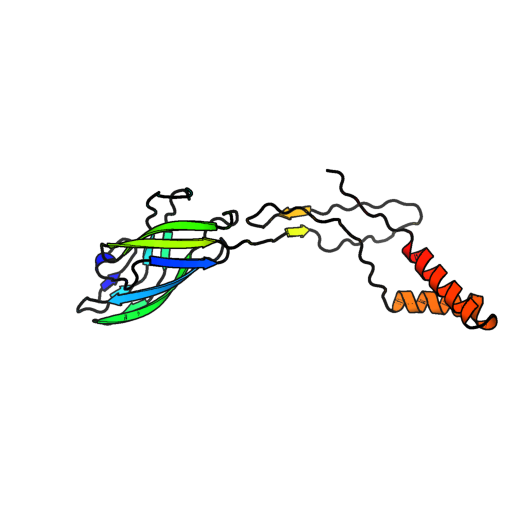 ? -1.431 -5.768 4.742 1.00 96.62 111 VAL A O 1
ATOM 859 N N . VAL A 1 112 ? 0.516 -6.260 5.759 1.00 96.81 112 VAL A N 1
ATOM 860 C CA . VAL A 1 112 ? 1.361 -5.397 4.935 1.00 96.81 112 VAL A CA 1
ATOM 861 C C . VAL A 1 112 ? 1.780 -6.159 3.687 1.00 96.81 112 VAL A C 1
ATOM 863 O O . VAL A 1 112 ? 2.405 -7.220 3.776 1.00 96.81 112 VAL A O 1
ATOM 866 N N . GLN A 1 113 ? 1.428 -5.608 2.532 1.00 97.62 113 GLN A N 1
ATOM 867 C CA . GLN A 1 113 ? 1.753 -6.157 1.223 1.00 97.62 113 GLN A CA 1
ATOM 868 C C . GLN A 1 113 ? 3.154 -5.744 0.773 1.00 97.62 113 GLN A C 1
ATOM 870 O O . GLN A 1 113 ? 3.708 -4.730 1.207 1.00 97.62 113 GLN A O 1
ATOM 875 N N . GLU A 1 114 ? 3.727 -6.555 -0.107 1.00 96.69 114 GLU A N 1
ATOM 876 C CA . GLU A 1 114 ? 4.963 -6.227 -0.804 1.00 96.69 114 GLU A CA 1
ATOM 877 C C . GLU A 1 114 ? 4.696 -5.137 -1.847 1.00 96.69 114 GLU A C 1
ATOM 879 O O . GLU A 1 114 ? 3.724 -5.200 -2.600 1.00 96.69 114 GLU A O 1
ATOM 884 N N . VAL A 1 115 ? 5.566 -4.132 -1.874 1.00 95.12 115 VAL A N 1
ATOM 885 C CA . VAL A 1 115 ? 5.578 -3.048 -2.851 1.00 95.12 115 VAL A CA 1
ATOM 886 C C . VAL A 1 115 ? 6.962 -3.022 -3.461 1.00 95.12 115 VAL A C 1
ATOM 888 O O . VAL A 1 115 ? 7.934 -2.763 -2.752 1.00 95.12 115 VAL A O 1
ATOM 891 N N . VAL A 1 116 ? 7.032 -3.277 -4.766 1.00 92.62 116 VAL A N 1
ATOM 892 C CA . VAL A 1 116 ? 8.263 -3.208 -5.554 1.00 92.62 116 VAL A CA 1
ATOM 893 C C . VAL A 1 116 ? 8.202 -1.965 -6.432 1.00 92.62 116 VAL A C 1
ATOM 895 O O . VAL A 1 116 ? 7.382 -1.874 -7.342 1.00 92.62 116 VAL A O 1
ATOM 898 N N . GLU A 1 117 ? 9.073 -1.007 -6.146 1.00 91.25 117 GLU A N 1
ATOM 899 C CA . GLU A 1 117 ? 9.186 0.263 -6.847 1.00 91.25 117 GLU A CA 1
ATOM 900 C C . GLU A 1 117 ? 10.660 0.689 -6.913 1.00 91.25 117 GLU A C 1
ATOM 902 O O . GLU A 1 117 ? 11.346 0.824 -5.895 1.00 91.25 117 GLU A O 1
ATOM 907 N N . ILE A 1 118 ? 11.153 0.911 -8.131 1.00 90.38 118 ILE A N 1
ATOM 908 C CA . ILE A 1 118 ? 12.464 1.508 -8.387 1.00 90.38 118 ILE A CA 1
ATOM 909 C C . ILE A 1 118 ? 12.223 2.801 -9.153 1.00 90.38 118 ILE A C 1
ATOM 911 O O . ILE A 1 118 ? 11.634 2.786 -10.232 1.00 90.38 118 ILE A O 1
ATOM 915 N N . ASP A 1 119 ? 12.705 3.905 -8.600 1.00 92.19 119 ASP A N 1
ATOM 916 C CA . ASP A 1 119 ? 12.724 5.197 -9.276 1.00 92.19 119 ASP A CA 1
ATOM 917 C C . ASP A 1 119 ? 14.047 5.350 -10.039 1.00 92.19 119 ASP A C 1
ATOM 919 O O . ASP A 1 119 ? 15.115 5.063 -9.493 1.00 92.19 119 ASP A O 1
ATOM 923 N N . ILE A 1 120 ? 13.976 5.764 -11.305 1.00 90.06 120 ILE A N 1
ATOM 924 C CA . ILE A 1 120 ? 15.127 5.873 -12.211 1.00 90.06 120 ILE A CA 1
ATOM 925 C C . ILE A 1 120 ? 15.194 7.302 -12.738 1.00 90.06 120 ILE A C 1
ATOM 927 O O . ILE A 1 120 ? 14.250 7.784 -13.366 1.00 90.06 120 ILE A O 1
ATOM 931 N N . GLN A 1 121 ? 16.326 7.975 -12.522 1.00 91.75 121 GLN A N 1
ATOM 932 C CA . GLN A 1 121 ? 16.516 9.361 -12.944 1.00 91.75 121 GLN A CA 1
ATOM 933 C C . GLN A 1 121 ? 17.886 9.574 -13.614 1.00 91.75 121 GLN A C 1
ATOM 935 O O . GLN A 1 121 ? 18.903 9.236 -13.010 1.00 91.75 121 GLN A O 1
ATOM 940 N N . PRO A 1 122 ? 17.949 10.183 -14.815 1.00 91.06 122 PRO A N 1
ATOM 941 C CA . PRO A 1 122 ? 16.829 10.539 -15.694 1.00 91.06 122 PRO A CA 1
ATOM 942 C C . PRO A 1 122 ? 16.228 9.322 -16.426 1.00 91.06 122 PRO A C 1
ATOM 944 O O . PRO A 1 122 ? 16.923 8.361 -16.736 1.00 91.06 122 PRO A O 1
ATOM 947 N N . LEU A 1 123 ? 14.943 9.404 -16.794 1.00 82.56 123 LEU A N 1
ATOM 948 C CA . LEU A 1 123 ? 14.279 8.399 -17.646 1.00 82.56 123 LEU A CA 1
ATOM 949 C C . LEU A 1 123 ? 14.724 8.461 -19.114 1.00 82.56 123 LEU A C 1
ATOM 951 O O . LEU A 1 123 ? 14.439 7.557 -19.898 1.00 82.56 123 LEU A O 1
ATOM 955 N N . THR A 1 124 ? 15.376 9.550 -19.524 1.00 80.19 124 THR A N 1
ATOM 956 C CA . THR A 1 124 ? 15.847 9.720 -20.897 1.00 80.19 124 THR A CA 1
ATOM 957 C C . THR A 1 124 ? 17.171 10.458 -20.924 1.00 80.19 124 THR A C 1
ATOM 959 O O . THR A 1 124 ? 17.343 11.484 -20.268 1.00 80.19 124 THR A O 1
ATOM 962 N N . LEU A 1 125 ? 18.093 9.936 -21.725 1.00 83.31 125 LEU A N 1
ATOM 963 C CA . LEU A 1 125 ? 19.399 10.519 -21.981 1.00 83.31 125 LEU A CA 1
ATOM 964 C C . LEU A 1 125 ? 19.476 10.922 -23.450 1.00 83.31 125 LEU A C 1
ATOM 966 O O . LEU A 1 125 ? 19.169 10.125 -24.334 1.00 83.31 125 LEU A O 1
ATOM 970 N N . TYR A 1 126 ? 19.905 12.154 -23.709 1.00 79.12 126 TYR A N 1
ATOM 971 C CA . TYR A 1 126 ? 20.093 12.671 -25.059 1.00 79.12 126 TYR A CA 1
ATOM 972 C C . TYR A 1 126 ? 21.546 13.085 -25.249 1.00 79.12 126 TYR A C 1
ATOM 974 O O . TYR A 1 126 ? 22.049 13.954 -24.540 1.00 79.12 126 TYR A O 1
ATOM 982 N N . PHE A 1 127 ? 22.200 12.504 -26.250 1.00 80.56 127 PHE A N 1
ATOM 983 C CA . PHE A 1 127 ? 23.526 12.924 -26.688 1.00 80.56 127 PHE A CA 1
ATOM 984 C C . PHE A 1 127 ? 23.387 13.670 -28.015 1.00 80.56 127 PHE A C 1
ATOM 986 O O . PHE A 1 127 ? 22.994 13.090 -29.026 1.00 80.56 127 PHE A O 1
ATOM 993 N N . GLN A 1 128 ? 23.682 14.969 -28.018 1.00 79.50 128 GLN A N 1
ATOM 994 C CA . GLN A 1 128 ? 23.666 15.802 -29.224 1.00 79.50 128 GLN A CA 1
ATOM 995 C C . GLN A 1 128 ? 25.093 16.060 -29.717 1.00 79.50 128 GLN A C 1
ATOM 997 O O . GLN A 1 128 ? 26.026 16.141 -28.920 1.00 79.50 128 GLN A O 1
ATOM 1002 N N . GLY A 1 129 ? 25.272 16.201 -31.035 1.00 75.75 129 GLY A N 1
ATOM 1003 C CA . GLY A 1 129 ? 26.584 16.509 -31.621 1.00 75.75 129 GLY A CA 1
ATOM 1004 C C . GLY A 1 129 ? 27.608 15.376 -31.490 1.00 75.75 129 GLY A C 1
ATOM 1005 O O . GLY A 1 129 ? 28.805 15.635 -31.345 1.00 75.75 129 GLY A O 1
ATOM 1006 N N . VAL A 1 130 ? 27.145 14.122 -31.507 1.00 79.69 130 VAL A N 1
ATOM 1007 C CA . VAL A 1 130 ? 28.022 12.952 -31.398 1.00 79.69 130 VAL A CA 1
ATOM 1008 C C . VAL A 1 130 ? 28.959 12.851 -32.607 1.00 79.69 130 VAL A C 1
ATOM 1010 O O . VAL A 1 130 ? 28.527 12.934 -33.755 1.00 79.69 130 VAL A O 1
ATOM 1013 N N . ALA A 1 131 ? 30.257 12.692 -32.349 1.00 79.44 131 ALA A N 1
ATOM 1014 C CA . ALA A 1 131 ? 31.292 12.538 -33.363 1.00 79.44 131 ALA A CA 1
ATOM 1015 C C . ALA A 1 131 ? 31.820 11.103 -33.365 1.00 79.44 131 ALA A C 1
ATOM 1017 O O . ALA A 1 131 ? 31.975 10.476 -32.314 1.00 79.44 131 ALA A O 1
ATOM 1018 N N . GLN A 1 132 ? 32.134 10.594 -34.555 1.00 80.38 132 GLN A N 1
ATOM 1019 C CA . GLN A 1 132 ? 32.658 9.244 -34.718 1.00 80.38 132 GLN A CA 1
ATOM 1020 C C . GLN A 1 132 ? 33.958 9.057 -33.919 1.00 80.38 132 GLN A C 1
ATOM 1022 O O . GLN A 1 132 ? 34.850 9.904 -33.952 1.00 80.38 132 GLN A O 1
ATOM 1027 N N . GLY A 1 133 ? 34.055 7.938 -33.198 1.00 81.62 133 GLY A N 1
ATOM 1028 C CA . GLY A 1 133 ? 35.243 7.578 -32.421 1.00 81.62 133 GLY A CA 1
ATOM 1029 C C . GLY A 1 133 ? 35.396 8.306 -31.081 1.00 81.62 133 GLY A C 1
ATOM 1030 O O . GLY A 1 133 ? 36.412 8.113 -30.420 1.00 81.62 133 GLY A O 1
ATOM 1031 N N . LYS A 1 134 ? 34.420 9.124 -30.660 1.00 80.00 134 LYS A N 1
ATOM 1032 C CA . LYS A 1 134 ? 34.400 9.727 -29.320 1.00 80.00 134 LYS A CA 1
ATOM 1033 C C . LYS A 1 134 ? 33.519 8.928 -28.361 1.00 80.00 134 LYS A C 1
ATOM 1035 O O . LYS A 1 134 ? 32.459 8.443 -28.749 1.00 80.00 134 LYS A O 1
ATOM 1040 N N . SER A 1 135 ? 33.950 8.847 -27.106 1.00 82.44 135 SER A N 1
ATOM 1041 C CA . SER A 1 135 ? 33.169 8.266 -26.011 1.00 82.44 135 SER A CA 1
ATOM 1042 C C . SER A 1 135 ? 32.325 9.336 -25.327 1.00 82.44 135 SER A C 1
ATOM 1044 O O . SER A 1 135 ? 32.796 10.451 -25.098 1.00 82.44 135 SER A O 1
ATOM 1046 N N . TYR A 1 136 ? 31.098 8.971 -24.968 1.00 82.62 136 TYR A N 1
ATOM 1047 C CA . TYR A 1 136 ? 30.162 9.809 -24.227 1.00 82.62 136 TYR A CA 1
ATOM 1048 C C . TYR A 1 136 ? 29.669 9.026 -23.014 1.00 82.62 136 TYR A C 1
ATOM 1050 O O . TYR A 1 136 ? 29.409 7.829 -23.121 1.00 82.62 136 TYR A O 1
ATOM 1058 N N . SER A 1 137 ? 29.551 9.693 -21.871 1.00 87.00 137 SER A N 1
ATOM 1059 C CA . SER A 1 137 ? 29.058 9.097 -20.632 1.00 87.00 137 SER A CA 1
ATOM 1060 C C . SER A 1 137 ? 27.881 9.894 -20.088 1.00 87.00 137 SER A C 1
ATOM 1062 O O . SER A 1 137 ? 27.782 11.107 -20.280 1.00 87.00 137 SER A O 1
ATOM 1064 N N . ALA A 1 138 ? 26.987 9.190 -19.408 1.00 85.25 138 ALA A N 1
ATOM 1065 C CA . ALA A 1 138 ? 25.928 9.762 -18.600 1.00 85.25 138 ALA A CA 1
ATOM 1066 C C . ALA A 1 138 ? 25.700 8.860 -17.390 1.00 85.25 138 ALA A C 1
ATOM 1068 O O . ALA A 1 138 ? 26.005 7.667 -17.431 1.00 85.25 138 ALA A O 1
ATOM 1069 N N . GLU A 1 139 ? 25.164 9.443 -16.328 1.00 88.00 139 GLU A N 1
ATOM 1070 C CA . GLU A 1 139 ? 24.885 8.747 -15.080 1.00 88.00 139 GLU A CA 1
ATOM 1071 C C . GLU A 1 139 ? 23.378 8.540 -14.933 1.00 88.00 139 GLU A C 1
ATOM 1073 O O . GLU A 1 139 ? 22.575 9.390 -15.326 1.00 88.00 139 GLU A O 1
ATOM 1078 N N . LEU A 1 140 ? 23.008 7.391 -14.373 1.00 87.50 140 LEU A N 1
ATOM 1079 C CA . LEU A 1 140 ? 21.643 7.056 -13.995 1.00 87.50 140 LEU A CA 1
ATOM 1080 C C . LEU A 1 140 ? 21.628 6.792 -12.493 1.00 87.50 140 LEU A C 1
ATOM 1082 O O . LEU A 1 140 ? 22.435 6.011 -11.989 1.00 87.50 140 LEU A O 1
ATOM 1086 N N . LEU A 1 141 ? 20.694 7.417 -11.787 1.00 91.88 141 LEU A N 1
ATOM 1087 C CA . LEU A 1 141 ? 20.419 7.140 -10.387 1.00 91.88 141 LEU A CA 1
ATOM 1088 C C . LEU A 1 141 ? 19.242 6.171 -10.295 1.00 91.88 141 LEU A C 1
ATOM 1090 O O . LEU A 1 141 ? 18.152 6.476 -10.778 1.00 91.88 141 LEU A O 1
ATOM 1094 N N . LEU A 1 142 ? 19.458 5.028 -9.643 1.00 91.81 142 LEU A N 1
ATOM 1095 C CA . LEU A 1 142 ? 18.408 4.076 -9.293 1.00 91.81 142 LEU A CA 1
ATOM 1096 C C . LEU A 1 142 ? 18.148 4.170 -7.790 1.00 91.81 142 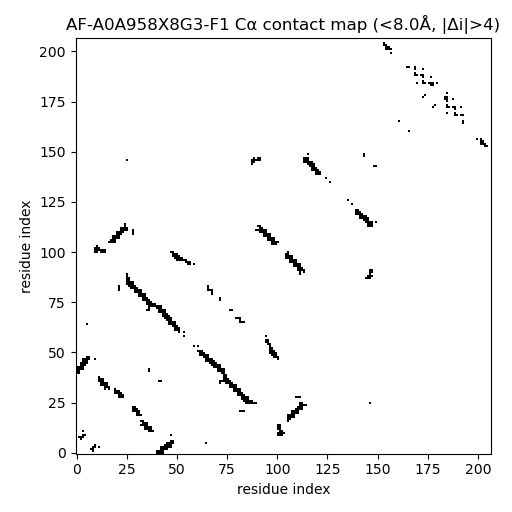LEU A C 1
ATOM 1098 O O . LEU A 1 142 ? 19.047 3.949 -6.981 1.00 91.81 142 LEU A O 1
ATOM 1102 N N . THR A 1 143 ? 16.914 4.486 -7.412 1.00 93.31 143 THR A N 1
ATOM 1103 C CA . THR A 1 143 ? 16.494 4.583 -6.012 1.00 93.31 143 THR A CA 1
ATOM 1104 C C . THR A 1 143 ? 15.480 3.491 -5.709 1.00 93.31 143 THR A C 1
ATOM 1106 O O . THR A 1 143 ? 14.393 3.474 -6.283 1.00 93.31 143 THR A O 1
ATOM 1109 N N . ASN A 1 144 ? 15.803 2.598 -4.770 1.00 92.88 144 ASN A N 1
ATOM 1110 C CA . ASN A 1 144 ? 14.838 1.620 -4.278 1.00 92.88 144 ASN A CA 1
ATOM 1111 C C . ASN A 1 144 ? 13.787 2.316 -3.389 1.00 92.88 144 ASN A C 1
ATOM 1113 O O . ASN A 1 144 ? 14.095 2.747 -2.276 1.00 92.88 144 ASN A O 1
ATOM 1117 N N . ARG A 1 145 ? 12.555 2.435 -3.892 1.00 93.31 145 ARG A N 1
ATOM 1118 C CA . ARG A 1 145 ? 11.380 2.965 -3.176 1.00 93.31 145 ARG A CA 1
ATOM 1119 C C . ARG A 1 145 ? 10.512 1.857 -2.568 1.00 93.31 145 ARG A C 1
ATOM 1121 O O . ARG A 1 145 ? 9.565 2.153 -1.845 1.00 93.31 145 ARG A O 1
ATOM 1128 N N . SER A 1 146 ? 10.861 0.602 -2.828 1.00 93.75 146 SER A N 1
ATOM 1129 C CA . SER A 1 146 ? 10.186 -0.593 -2.328 1.00 93.75 146 SER A CA 1
ATOM 1130 C C . SER A 1 146 ? 10.246 -0.715 -0.807 1.00 93.75 146 SER A C 1
ATOM 1132 O O . SER A 1 146 ? 11.156 -0.203 -0.150 1.00 93.75 146 SER A O 1
ATOM 1134 N N . ASN A 1 147 ? 9.332 -1.507 -0.245 1.00 96.00 147 ASN A N 1
ATOM 1135 C CA . ASN A 1 147 ? 9.413 -1.950 1.151 1.00 96.00 147 ASN A CA 1
ATOM 1136 C C . ASN A 1 147 ? 10.191 -3.266 1.329 1.00 96.00 147 ASN A C 1
ATOM 1138 O O . ASN A 1 147 ? 10.227 -3.837 2.422 1.00 96.00 147 ASN A O 1
ATOM 1142 N N . VAL A 1 148 ? 10.814 -3.737 0.251 1.00 95.19 148 VAL A N 1
ATOM 1143 C CA . VAL A 1 148 ? 11.667 -4.920 0.195 1.00 95.19 148 VAL A CA 1
ATOM 1144 C C . VAL A 1 148 ? 12.991 -4.592 -0.500 1.00 95.19 148 VAL A C 1
ATOM 1146 O O . VAL A 1 148 ? 13.056 -3.679 -1.330 1.00 95.19 148 VAL A O 1
ATOM 1149 N N . PRO A 1 149 ? 14.081 -5.307 -0.181 1.00 92.19 149 PRO A N 1
ATOM 1150 C CA . PRO A 1 149 ? 15.285 -5.262 -0.999 1.00 92.19 149 PRO A CA 1
ATOM 1151 C C . PRO A 1 149 ? 14.955 -5.687 -2.432 1.00 92.19 149 PRO A C 1
ATOM 1153 O O . PRO A 1 149 ? 14.300 -6.707 -2.633 1.00 92.19 149 PRO A O 1
ATOM 1156 N N . VAL A 1 150 ? 15.421 -4.918 -3.415 1.00 88.56 150 VAL A N 1
ATOM 1157 C CA . VAL A 1 150 ? 15.265 -5.258 -4.830 1.00 88.56 150 VAL A CA 1
ATOM 1158 C C . VAL A 1 150 ? 16.637 -5.443 -5.447 1.00 88.56 150 VAL A C 1
ATOM 1160 O O . VAL A 1 150 ? 17.499 -4.573 -5.330 1.00 88.56 150 VAL A O 1
ATOM 1163 N N . THR A 1 151 ? 16.823 -6.571 -6.121 1.00 85.38 151 THR A N 1
ATOM 1164 C CA . THR A 1 151 ? 17.977 -6.800 -6.986 1.00 85.38 151 THR A CA 1
ATOM 1165 C C . THR A 1 151 ? 17.649 -6.239 -8.360 1.00 85.38 151 THR A C 1
ATOM 1167 O O . THR A 1 151 ? 16.658 -6.638 -8.972 1.00 85.38 151 THR A O 1
ATOM 1170 N N . VAL A 1 152 ? 18.463 -5.299 -8.841 1.00 77.06 152 VAL A N 1
ATOM 1171 C CA . VAL A 1 152 ? 18.328 -4.780 -10.205 1.00 77.06 152 VAL A CA 1
ATOM 1172 C C . VAL A 1 152 ? 18.656 -5.931 -11.162 1.00 77.06 152 VAL A C 1
ATOM 1174 O O . VAL A 1 152 ? 19.764 -6.463 -11.089 1.00 77.06 152 VAL A O 1
ATOM 1177 N N . PRO A 1 153 ? 17.709 -6.375 -12.010 1.00 68.56 153 PRO A N 1
ATOM 1178 C CA . PRO A 1 153 ? 17.983 -7.440 -12.964 1.00 68.56 153 PRO A CA 1
ATOM 1179 C C . PRO A 1 153 ? 18.979 -6.957 -14.023 1.00 68.56 153 PRO A C 1
ATOM 1181 O O . PRO A 1 153 ? 19.201 -5.754 -14.169 1.00 68.56 153 PRO A O 1
ATOM 1184 N N . ASP A 1 154 ? 19.528 -7.892 -14.802 1.00 71.25 154 ASP A N 1
ATOM 1185 C CA . ASP A 1 154 ? 20.415 -7.572 -15.924 1.00 71.25 154 ASP A CA 1
ATOM 1186 C C . ASP A 1 154 ? 19.851 -6.420 -16.767 1.00 71.25 154 ASP A C 1
ATOM 1188 O O . ASP A 1 154 ? 18.759 -6.524 -17.342 1.00 71.25 154 ASP A O 1
ATOM 1192 N N . ILE A 1 155 ? 20.615 -5.330 -16.876 1.00 66.56 155 ILE A N 1
ATOM 1193 C CA . ILE A 1 155 ? 20.255 -4.207 -17.737 1.00 66.56 155 ILE A CA 1
ATOM 1194 C C . ILE A 1 155 ? 20.442 -4.663 -19.182 1.00 66.56 155 ILE A C 1
ATOM 1196 O O . ILE A 1 155 ? 21.552 -4.742 -19.711 1.00 66.56 155 ILE A O 1
ATOM 1200 N N . LYS A 1 156 ? 19.323 -4.987 -19.828 1.00 60.97 156 LYS A N 1
ATOM 1201 C CA . LYS A 1 156 ? 19.287 -5.362 -21.239 1.00 60.97 156 LYS A CA 1
ATOM 1202 C C . LYS A 1 156 ? 18.920 -4.149 -22.072 1.00 60.97 156 LYS A C 1
ATOM 1204 O O . LYS A 1 156 ? 17.883 -3.525 -21.867 1.00 60.97 156 LYS A O 1
ATOM 1209 N N . HIS A 1 157 ? 19.752 -3.854 -23.061 1.00 59.94 157 HIS A N 1
ATOM 1210 C CA . HIS A 1 157 ? 19.381 -2.928 -24.115 1.00 59.94 157 HIS A CA 1
ATOM 1211 C C . HIS A 1 157 ? 18.310 -3.587 -24.994 1.00 59.94 157 HIS A C 1
ATOM 1213 O O . HIS A 1 157 ? 18.580 -4.595 -25.648 1.00 59.94 157 HIS A O 1
ATOM 1219 N N . ASN A 1 158 ? 17.095 -3.038 -25.004 1.00 58.69 158 ASN A N 1
ATOM 1220 C CA . ASN A 1 158 ? 16.070 -3.425 -25.967 1.00 58.69 158 ASN A CA 1
ATOM 1221 C C . ASN A 1 158 ? 16.057 -2.394 -27.096 1.00 58.69 158 ASN A C 1
ATOM 1223 O O . ASN A 1 158 ? 15.579 -1.277 -26.914 1.00 58.69 158 ASN A O 1
ATOM 1227 N N . THR A 1 159 ? 16.595 -2.756 -28.259 1.00 58.84 159 THR A N 1
ATOM 1228 C CA . THR A 1 159 ? 16.359 -1.960 -29.465 1.00 58.84 159 THR A CA 1
ATOM 1229 C C . THR A 1 159 ? 15.030 -2.376 -30.042 1.00 58.84 159 THR A C 1
ATOM 1231 O O . THR A 1 159 ? 14.877 -3.495 -30.531 1.00 58.84 159 THR A O 1
ATOM 1234 N N . VAL A 1 160 ? 14.072 -1.458 -30.010 1.00 61.59 160 VAL A N 1
ATOM 1235 C CA . VAL A 1 160 ? 12.885 -1.609 -30.837 1.00 61.59 160 VAL A CA 1
ATOM 1236 C C . VAL A 1 160 ? 13.365 -1.520 -32.280 1.00 61.59 160 VAL A C 1
ATOM 1238 O O . VAL A 1 160 ? 13.911 -0.499 -32.697 1.00 61.59 160 VAL A O 1
ATOM 1241 N N . LEU A 1 161 ? 13.220 -2.618 -33.020 1.00 66.81 161 LEU A N 1
ATOM 1242 C CA . LEU A 1 161 ? 13.404 -2.631 -34.463 1.00 66.81 161 LEU A CA 1
ATOM 1243 C C . LEU A 1 161 ? 12.312 -1.744 -35.068 1.00 66.81 161 LEU A C 1
ATOM 1245 O O . LEU A 1 161 ? 11.218 -2.211 -35.375 1.00 66.81 161 LEU A O 1
ATOM 1249 N N . ASP A 1 162 ? 12.588 -0.448 -35.149 1.00 71.19 162 ASP A N 1
ATOM 1250 C CA . ASP A 1 162 ? 11.643 0.514 -35.695 1.00 71.19 162 ASP A CA 1
ATOM 1251 C C . ASP A 1 162 ? 11.523 0.321 -37.214 1.00 71.19 162 ASP A C 1
ATOM 1253 O O . ASP A 1 162 ? 12.463 -0.098 -37.903 1.00 71.19 162 ASP A O 1
ATOM 1257 N N . PHE A 1 163 ? 10.350 0.630 -37.750 1.00 77.44 163 PHE A N 1
ATOM 1258 C CA . PHE A 1 163 ? 10.036 0.524 -39.165 1.00 77.44 163 PHE A CA 1
ATOM 1259 C C . PHE A 1 163 ? 11.003 1.349 -40.023 1.00 77.44 163 PHE A C 1
ATOM 1261 O O . PHE A 1 163 ? 11.385 0.911 -41.108 1.00 77.44 163 PHE A O 1
ATOM 1268 N N . ASP A 1 164 ? 11.490 2.479 -39.511 1.00 76.94 164 ASP A N 1
ATOM 1269 C CA . ASP A 1 164 ? 12.504 3.302 -40.174 1.00 76.94 164 ASP A CA 1
ATOM 1270 C C . ASP A 1 164 ? 13.845 2.571 -40.340 1.00 76.94 164 ASP A C 1
ATOM 1272 O O . ASP A 1 164 ? 14.488 2.675 -41.391 1.00 76.94 164 ASP A O 1
ATOM 1276 N N . TYR A 1 165 ? 14.262 1.790 -39.337 1.00 77.81 165 TYR A N 1
ATOM 1277 C CA . TYR A 1 165 ? 15.474 0.969 -39.414 1.00 77.81 165 TYR A CA 1
ATOM 1278 C C . TYR A 1 165 ? 15.333 -0.120 -40.474 1.00 77.81 165 TYR A C 1
ATOM 1280 O O . TYR A 1 165 ? 16.232 -0.306 -41.298 1.00 77.81 165 TYR A O 1
ATOM 1288 N N . LEU A 1 166 ? 14.179 -0.788 -40.504 1.00 85.06 166 LEU A N 1
ATOM 1289 C CA . LEU A 1 166 ? 13.859 -1.760 -41.544 1.00 85.06 166 LEU A CA 1
ATOM 1290 C C . LEU A 1 166 ? 13.862 -1.108 -42.928 1.00 85.06 166 LEU A C 1
ATOM 1292 O O . LEU A 1 166 ? 14.554 -1.586 -43.825 1.00 85.06 166 LEU A O 1
ATOM 1296 N N . CYS A 1 167 ? 13.175 0.020 -43.103 1.00 85.88 167 CYS A N 1
ATOM 1297 C CA . CYS A 1 167 ? 13.111 0.737 -44.375 1.00 85.88 167 CYS A CA 1
ATOM 1298 C C . CYS A 1 167 ? 14.498 1.122 -44.897 1.00 85.88 167 CYS A C 1
ATOM 1300 O O . CYS A 1 167 ? 14.771 0.960 -46.089 1.00 85.88 167 CYS A O 1
ATOM 1302 N N . ARG A 1 168 ? 15.400 1.591 -44.024 1.00 84.31 168 ARG A N 1
ATOM 1303 C CA . ARG A 1 168 ? 16.787 1.912 -44.400 1.00 84.31 168 ARG A CA 1
ATOM 1304 C C . ARG A 1 168 ? 17.580 0.667 -44.788 1.00 84.31 168 ARG A C 1
ATOM 1306 O O . ARG A 1 168 ? 18.282 0.702 -45.803 1.00 84.31 168 ARG A O 1
ATOM 1313 N N . ALA A 1 169 ? 17.449 -0.428 -44.037 1.00 88.62 169 ALA A N 1
ATOM 1314 C CA . ALA A 1 169 ? 18.121 -1.688 -44.348 1.00 88.62 169 ALA A CA 1
ATOM 1315 C C . ALA A 1 169 ? 17.649 -2.255 -45.699 1.00 88.62 169 ALA A C 1
ATOM 1317 O O . ALA A 1 169 ? 18.477 -2.595 -46.545 1.00 88.62 169 ALA A O 1
ATOM 1318 N N . PHE A 1 170 ? 16.335 -2.258 -45.944 1.00 91.62 170 PHE A N 1
ATOM 1319 C CA . PHE A 1 170 ? 15.734 -2.680 -47.212 1.00 91.62 170 PHE A CA 1
ATOM 1320 C C . PHE A 1 170 ? 16.124 -1.774 -48.380 1.00 91.62 170 PHE A C 1
ATOM 1322 O O . PHE A 1 170 ? 16.544 -2.274 -49.419 1.00 91.62 170 PHE A O 1
ATOM 1329 N N . SER A 1 171 ? 16.056 -0.451 -48.217 1.00 90.44 171 SER A N 1
ATOM 1330 C CA . SER A 1 171 ? 16.440 0.499 -49.273 1.00 90.44 171 SER A CA 1
ATOM 1331 C C . SER A 1 171 ? 17.904 0.327 -49.681 1.00 90.44 171 SER A C 1
ATOM 1333 O O . SER A 1 171 ? 18.230 0.328 -50.869 1.00 90.44 171 SER A O 1
ATOM 1335 N N . THR A 1 172 ? 18.789 0.129 -48.701 1.00 90.00 172 THR A N 1
ATOM 1336 C CA . THR A 1 172 ? 20.217 -0.108 -48.946 1.00 90.00 172 THR A CA 1
ATOM 1337 C C . THR A 1 172 ? 20.441 -1.446 -49.651 1.00 90.00 172 THR A C 1
ATOM 1339 O O . THR A 1 172 ? 21.171 -1.510 -50.639 1.00 90.00 172 THR A O 1
ATOM 1342 N N . ALA A 1 173 ? 19.764 -2.505 -49.204 1.00 93.69 173 ALA A N 1
ATOM 1343 C CA . ALA A 1 173 ? 19.891 -3.831 -49.794 1.00 93.69 173 ALA A CA 1
ATOM 1344 C C . ALA A 1 173 ? 19.347 -3.909 -51.227 1.00 93.69 173 ALA A C 1
ATOM 1346 O O . ALA A 1 173 ? 20.019 -4.450 -52.100 1.00 93.69 173 ALA A O 1
ATOM 1347 N N . ILE A 1 174 ? 18.177 -3.321 -51.505 1.00 93.81 174 ILE A N 1
ATOM 1348 C CA . ILE A 1 174 ? 17.599 -3.266 -52.858 1.00 93.81 174 ILE A CA 1
ATOM 1349 C C . ILE A 1 174 ? 18.538 -2.508 -53.798 1.00 93.81 174 ILE A C 1
ATOM 1351 O O . ILE A 1 174 ? 18.780 -2.950 -54.920 1.00 93.81 174 ILE A O 1
ATOM 1355 N N . ARG A 1 175 ? 19.114 -1.392 -53.339 1.00 92.69 175 ARG A N 1
ATOM 1356 C CA . ARG A 1 175 ? 20.063 -0.615 -54.141 1.00 92.69 175 ARG A CA 1
ATOM 1357 C C . ARG A 1 175 ? 21.335 -1.401 -54.463 1.00 92.69 175 ARG A C 1
ATOM 1359 O O . ARG A 1 175 ? 21.823 -1.309 -55.584 1.00 92.69 175 ARG A O 1
ATOM 1366 N N . ASN A 1 176 ? 21.869 -2.147 -53.499 1.00 92.94 176 ASN A N 1
ATOM 1367 C CA . ASN A 1 176 ? 23.146 -2.845 -53.656 1.00 92.94 176 ASN A CA 1
ATOM 1368 C C . ASN A 1 176 ? 23.009 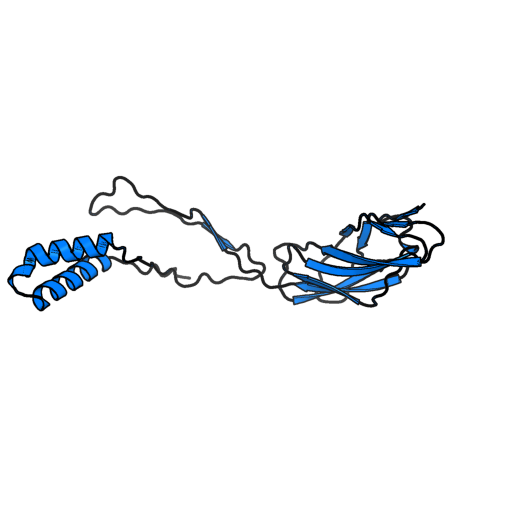-4.198 -54.366 1.00 92.94 176 ASN A C 1
ATOM 1370 O O . ASN A 1 176 ? 23.907 -4.590 -55.105 1.00 92.94 176 ASN A O 1
ATOM 1374 N N . LYS A 1 177 ? 21.918 -4.926 -54.101 1.00 94.62 177 LYS A N 1
ATOM 1375 C CA . LYS A 1 177 ? 21.750 -6.348 -54.438 1.00 94.62 177 LYS A CA 1
ATOM 1376 C C . LYS A 1 177 ? 20.406 -6.693 -55.083 1.00 94.62 177 LYS A C 1
ATOM 1378 O O . LYS A 1 177 ? 20.181 -7.852 -55.419 1.00 94.62 177 LYS A O 1
ATOM 1383 N N . GLY A 1 178 ? 19.547 -5.708 -55.351 1.00 89.44 178 GLY A N 1
ATOM 1384 C CA . GLY A 1 178 ? 18.207 -5.927 -55.911 1.00 89.44 178 GLY A CA 1
ATOM 1385 C C . GLY A 1 178 ? 18.190 -6.635 -57.267 1.00 89.44 178 GLY A C 1
ATOM 1386 O O . GLY A 1 178 ? 17.274 -7.405 -57.545 1.00 89.44 178 GLY A O 1
ATOM 1387 N N . GLN A 1 179 ? 19.213 -6.426 -58.103 1.00 94.81 179 GLN A N 1
ATOM 1388 C CA . GLN A 1 179 ? 19.316 -7.091 -59.410 1.00 94.81 179 GLN A CA 1
ATOM 1389 C C . GLN A 1 179 ? 19.830 -8.536 -59.330 1.00 94.81 179 GLN A C 1
ATOM 1391 O O . GLN A 1 179 ? 19.661 -9.293 -60.280 1.00 94.81 179 GLN A O 1
ATOM 1396 N N . GLU A 1 180 ? 20.422 -8.938 -58.204 1.00 92.88 180 GLU A N 1
ATOM 1397 C CA . GLU A 1 180 ? 20.955 -10.291 -57.989 1.00 92.88 180 GLU A CA 1
ATOM 1398 C C . GLU A 1 180 ? 19.870 -11.269 -57.495 1.00 92.88 180 GLU A C 1
ATOM 1400 O O . GLU A 1 180 ? 20.124 -12.459 -57.310 1.00 92.88 180 GLU A O 1
ATOM 1405 N N . GLY A 1 181 ? 18.639 -10.779 -57.315 1.00 91.81 181 GLY A N 1
ATOM 1406 C CA . GLY A 1 181 ? 17.478 -11.564 -56.919 1.00 91.81 181 GLY A CA 1
ATOM 1407 C C . GLY A 1 181 ? 17.140 -11.462 -55.431 1.00 91.81 181 GLY A C 1
ATOM 1408 O O . GLY A 1 181 ? 17.812 -10.806 -54.631 1.00 91.81 181 GLY A O 1
ATOM 1409 N N . PHE A 1 182 ? 16.040 -12.120 -55.062 1.00 92.38 182 PHE A N 1
ATOM 1410 C CA . PHE A 1 182 ? 15.440 -12.007 -53.732 1.00 92.38 182 PHE A CA 1
ATOM 1411 C C . PHE A 1 182 ? 16.389 -12.439 -52.607 1.00 92.38 182 PHE A C 1
ATOM 1413 O O . PHE A 1 182 ? 16.569 -11.699 -51.644 1.00 92.38 182 PHE A O 1
ATOM 1420 N N . MET A 1 183 ? 17.039 -13.599 -52.750 1.00 95.19 183 MET A N 1
ATOM 1421 C CA . MET A 1 183 ? 17.912 -14.149 -51.704 1.00 95.19 183 MET A CA 1
ATOM 1422 C C . MET A 1 183 ? 19.110 -13.234 -51.424 1.00 95.19 183 MET A C 1
ATOM 1424 O O . MET A 1 183 ? 19.354 -12.889 -50.273 1.00 95.19 183 MET A O 1
ATOM 1428 N N . ALA A 1 184 ? 19.779 -12.741 -52.471 1.00 93.06 184 ALA A N 1
ATOM 1429 C CA . ALA A 1 184 ? 20.904 -11.815 -52.333 1.00 93.06 184 ALA A CA 1
ATOM 1430 C C . ALA A 1 184 ? 20.500 -10.488 -51.665 1.00 93.06 184 ALA A C 1
ATOM 1432 O O . ALA A 1 184 ? 21.266 -9.914 -50.891 1.00 93.06 184 ALA A O 1
ATOM 1433 N N . THR A 1 185 ? 19.280 -10.013 -51.930 1.00 93.25 185 THR A N 1
ATOM 1434 C CA . THR A 1 185 ? 18.726 -8.822 -51.274 1.00 93.25 185 THR A CA 1
ATOM 1435 C C . THR A 1 185 ? 18.458 -9.083 -49.792 1.00 93.25 185 THR A C 1
ATOM 1437 O O . THR A 1 185 ? 18.867 -8.287 -48.954 1.00 93.25 185 THR A O 1
ATOM 1440 N N . MET A 1 186 ? 17.817 -10.202 -49.443 1.00 94.31 186 MET A N 1
ATOM 1441 C CA . MET A 1 186 ? 17.512 -10.539 -48.047 1.00 94.31 186 MET A CA 1
ATOM 1442 C C . MET A 1 186 ? 18.770 -10.793 -47.210 1.00 94.31 186 MET A C 1
ATOM 1444 O O . MET A 1 186 ? 18.825 -10.366 -46.057 1.00 94.31 186 MET A O 1
ATOM 1448 N N . ASP A 1 187 ? 19.801 -11.407 -47.791 1.00 93.06 187 ASP A N 1
ATOM 1449 C CA . ASP A 1 187 ? 21.098 -11.585 -47.132 1.00 93.06 187 ASP A CA 1
ATOM 1450 C C . ASP A 1 187 ? 21.746 -10.235 -46.795 1.00 93.06 187 ASP A C 1
ATOM 1452 O O . ASP A 1 187 ? 22.291 -10.050 -45.704 1.00 93.06 187 ASP A O 1
ATOM 1456 N N . GLU A 1 188 ? 21.650 -9.262 -47.703 1.00 92.31 188 GLU A N 1
ATOM 1457 C CA . GLU A 1 188 ? 22.168 -7.910 -47.494 1.00 92.31 188 GLU A CA 1
ATOM 1458 C C . GLU A 1 188 ? 21.319 -7.115 -46.483 1.00 92.31 188 GLU A C 1
ATOM 1460 O O . GLU A 1 188 ? 21.875 -6.366 -45.680 1.00 92.31 188 GLU A O 1
ATOM 1465 N N . VAL A 1 189 ? 19.993 -7.315 -46.441 1.00 91.31 189 VAL A N 1
ATOM 1466 C CA . VAL A 1 189 ? 19.126 -6.756 -45.383 1.00 91.31 189 VAL A CA 1
ATOM 1467 C C . VAL A 1 189 ? 19.559 -7.275 -44.020 1.00 91.31 189 VAL A C 1
ATOM 1469 O O . VAL A 1 189 ? 19.847 -6.478 -43.131 1.00 91.31 189 VAL A O 1
ATOM 1472 N N . THR A 1 190 ? 19.654 -8.595 -43.857 1.00 87.94 190 THR A N 1
ATOM 1473 C CA . THR A 1 190 ? 20.052 -9.220 -42.591 1.00 87.94 190 THR A CA 1
ATOM 1474 C C . THR A 1 190 ? 21.452 -8.788 -42.174 1.00 87.94 190 THR A C 1
ATOM 1476 O O . THR A 1 190 ? 21.683 -8.508 -41.001 1.00 87.94 190 THR A O 1
ATOM 1479 N N . ARG A 1 191 ? 22.383 -8.659 -43.124 1.00 86.56 191 ARG A N 1
ATOM 1480 C CA . ARG A 1 191 ? 23.731 -8.147 -42.861 1.00 86.56 191 ARG A CA 1
ATOM 1481 C C . ARG A 1 191 ? 23.719 -6.700 -42.381 1.00 86.56 191 ARG A C 1
ATOM 1483 O O . ARG A 1 191 ? 24.441 -6.386 -41.441 1.00 86.56 191 ARG A O 1
ATOM 1490 N N . ASN A 1 192 ? 22.911 -5.835 -42.992 1.00 84.06 192 ASN A N 1
ATOM 1491 C CA . ASN A 1 192 ? 22.790 -4.435 -42.583 1.00 84.06 192 ASN A CA 1
ATOM 1492 C C . ASN A 1 192 ? 22.126 -4.310 -41.212 1.00 84.06 192 ASN A C 1
ATOM 1494 O O . ASN A 1 192 ? 22.649 -3.605 -40.358 1.00 84.06 192 ASN A O 1
ATOM 1498 N N . ILE A 1 193 ? 21.047 -5.056 -40.966 1.00 82.56 193 ILE A N 1
ATOM 1499 C CA . ILE A 1 193 ? 20.423 -5.148 -39.641 1.00 82.56 193 ILE A CA 1
ATOM 1500 C C . ILE A 1 193 ? 21.467 -5.611 -38.623 1.00 82.56 193 ILE A C 1
ATOM 1502 O O . ILE A 1 193 ? 21.690 -4.936 -37.628 1.00 82.56 193 ILE A O 1
ATOM 1506 N N . HIS A 1 194 ? 22.179 -6.705 -38.896 1.00 76.38 194 HIS A N 1
ATOM 1507 C CA . HIS A 1 194 ? 23.183 -7.222 -37.977 1.00 76.38 194 HIS A CA 1
ATOM 1508 C C . HIS A 1 194 ? 24.315 -6.222 -37.732 1.00 76.38 194 HIS A C 1
ATOM 1510 O O . HIS A 1 194 ? 24.672 -6.004 -36.584 1.00 76.38 194 HIS A O 1
ATOM 1516 N N . LYS A 1 195 ? 24.856 -5.583 -38.771 1.00 75.25 195 LYS A N 1
ATOM 1517 C CA . LYS A 1 195 ? 25.939 -4.597 -38.661 1.00 75.25 195 LYS A CA 1
ATOM 1518 C C . LYS A 1 195 ? 25.533 -3.385 -37.823 1.00 75.25 195 LYS A C 1
ATOM 1520 O O . LYS A 1 195 ? 26.290 -2.978 -36.948 1.00 75.25 195 LYS A O 1
ATOM 1525 N N . GLU A 1 196 ? 24.353 -2.829 -38.081 1.00 68.94 196 GLU A N 1
ATOM 1526 C CA . GLU A 1 196 ? 23.833 -1.661 -37.362 1.00 68.94 196 GLU A CA 1
ATOM 1527 C C . GLU A 1 196 ? 23.385 -2.025 -35.933 1.00 68.94 196 GLU A C 1
ATOM 1529 O O . GLU A 1 196 ? 23.376 -1.170 -35.048 1.00 68.94 196 GLU A O 1
ATOM 1534 N N . MET A 1 197 ? 23.078 -3.306 -35.684 1.00 67.50 197 MET A N 1
ATOM 1535 C CA . MET A 1 197 ? 22.716 -3.836 -34.366 1.00 67.50 197 MET A CA 1
ATOM 1536 C C . MET A 1 197 ? 23.887 -4.465 -33.578 1.00 67.50 197 MET A C 1
ATOM 1538 O O . MET A 1 197 ? 23.738 -4.771 -32.402 1.00 67.50 197 MET A O 1
ATOM 1542 N N . ALA A 1 198 ? 25.065 -4.689 -34.169 1.00 54.09 198 ALA A N 1
ATOM 1543 C CA . ALA A 1 198 ? 26.160 -5.449 -33.537 1.00 54.09 198 ALA A CA 1
ATOM 1544 C C . ALA A 1 198 ? 27.065 -4.626 -32.601 1.00 54.09 198 ALA A C 1
ATOM 1546 O O . ALA A 1 198 ? 27.996 -5.174 -32.015 1.00 54.09 198 ALA A O 1
ATOM 1547 N N . GLY A 1 199 ? 26.819 -3.327 -32.431 1.00 51.78 199 GLY A N 1
ATOM 1548 C CA . GLY A 1 199 ? 27.630 -2.457 -31.569 1.00 51.78 199 GLY A CA 1
ATOM 1549 C C . GLY A 1 199 ? 27.311 -2.527 -30.069 1.00 51.78 199 GLY A C 1
ATOM 1550 O O . GLY A 1 199 ? 27.639 -1.586 -29.352 1.00 51.78 199 GLY A O 1
ATOM 1551 N N . TRP A 1 200 ? 26.600 -3.545 -29.578 1.00 52.69 200 TRP A N 1
ATOM 1552 C CA . TRP A 1 200 ? 25.850 -3.409 -28.324 1.00 52.69 200 TRP A CA 1
ATOM 1553 C C . TRP A 1 200 ? 26.519 -4.070 -27.122 1.00 52.69 200 TRP A C 1
ATOM 1555 O O . TRP A 1 200 ? 26.575 -5.292 -26.990 1.00 52.69 200 TRP A O 1
ATOM 1565 N N . ALA A 1 201 ? 26.997 -3.218 -26.216 1.00 43.78 201 ALA A N 1
ATOM 1566 C CA . ALA A 1 201 ? 27.472 -3.607 -24.903 1.00 43.78 201 ALA A CA 1
ATOM 1567 C C . ALA A 1 201 ? 26.297 -4.102 -24.046 1.00 43.78 201 ALA A C 1
ATOM 1569 O O . ALA A 1 201 ? 25.379 -3.348 -23.724 1.00 43.78 201 ALA A O 1
ATOM 1570 N N . VAL A 1 202 ? 26.352 -5.367 -23.629 1.00 40.75 202 VAL A N 1
ATOM 1571 C CA . VAL A 1 202 ? 25.712 -5.772 -22.377 1.00 40.75 202 VAL A CA 1
ATOM 1572 C C . VAL A 1 202 ? 26.526 -5.106 -21.277 1.00 40.75 202 VAL A C 1
ATOM 1574 O O . VAL A 1 202 ? 27.674 -5.486 -21.048 1.00 40.75 202 VAL A O 1
ATOM 1577 N N . VAL A 1 203 ? 25.963 -4.092 -20.625 1.00 44.03 203 VAL A N 1
ATOM 1578 C CA . VAL A 1 203 ? 26.564 -3.558 -19.403 1.00 44.03 203 VAL A CA 1
ATOM 1579 C C . VAL A 1 203 ? 26.211 -4.541 -18.299 1.00 44.03 203 VAL A C 1
ATOM 1581 O O . VAL A 1 203 ? 25.116 -4.504 -17.742 1.00 44.03 203 VAL A O 1
ATOM 1584 N N . LYS A 1 204 ? 27.126 -5.474 -18.032 1.00 39.72 204 LYS A N 1
ATOM 1585 C CA . LYS A 1 204 ? 27.119 -6.181 -16.756 1.00 39.72 204 LYS A CA 1
ATOM 1586 C C . LYS A 1 204 ? 27.550 -5.166 -15.709 1.00 39.72 204 LYS A C 1
ATOM 1588 O O . LYS A 1 204 ? 28.616 -4.570 -15.840 1.00 39.72 204 LYS A O 1
ATOM 1593 N N . LEU A 1 205 ? 26.683 -4.916 -14.740 1.00 42.38 205 LEU A N 1
ATOM 1594 C CA . LEU A 1 205 ? 27.094 -4.234 -13.525 1.00 42.38 205 LEU A CA 1
ATOM 1595 C C . LEU A 1 205 ? 27.869 -5.279 -12.721 1.00 42.38 205 LEU A C 1
ATOM 1597 O O . LEU A 1 205 ? 27.293 -6.301 -12.354 1.00 42.38 205 LEU A O 1
ATOM 1601 N N . ASP A 1 206 ? 29.174 -5.076 -12.558 1.00 39.16 206 ASP A N 1
ATOM 1602 C CA . ASP A 1 206 ? 29.958 -5.888 -11.629 1.00 39.16 206 ASP A CA 1
ATOM 1603 C C . ASP A 1 206 ? 29.487 -5.569 -10.196 1.00 39.16 206 ASP A C 1
ATOM 1605 O O . ASP A 1 206 ? 29.248 -4.400 -9.876 1.00 39.16 206 ASP A O 1
ATOM 1609 N N . GLU A 1 207 ? 29.292 -6.616 -9.383 1.00 39.78 207 GLU A N 1
ATOM 1610 C CA . GLU A 1 207 ? 28.912 -6.526 -7.958 1.00 39.78 207 GLU A CA 1
ATOM 1611 C C . GLU A 1 207 ? 29.994 -5.868 -7.090 1.00 39.78 207 GLU A C 1
ATOM 1613 O O . GLU A 1 207 ? 31.197 -6.166 -7.289 1.00 39.78 207 GLU A O 1
#

Radius of gyration: 30.98 Å; Cα contacts (8 Å, |Δi|>4): 386; chains: 1; bounding box: 65×31×86 Å

Solvent-accessible surface area (backbone atoms only — not comparable to full-atom values): 12040 Å² total; per-residue (Å²): 116,45,73,23,29,60,88,40,64,40,55,56,38,40,64,77,62,69,63,41,55,30,43,32,41,28,70,51,20,34,31,67,46,45,42,29,23,81,40,93,47,39,37,35,36,39,32,41,37,37,48,59,53,97,61,68,78,81,68,72,86,50,84,48,64,42,68,63,74,42,77,34,49,53,71,33,71,46,80,41,77,42,63,48,69,51,59,59,65,45,58,56,45,81,39,55,37,32,30,57,49,31,83,36,83,32,43,30,40,37,39,33,38,82,44,90,42,73,48,64,44,65,87,72,86,84,84,79,87,82,55,90,95,64,88,85,87,84,81,73,48,77,42,82,67,24,25,55,93,78,80,84,68,86,61,71,86,78,78,77,86,43,68,68,58,50,51,51,26,45,55,52,12,43,73,76,26,44,92,74,36,69,67,52,18,51,54,40,22,53,48,43,50,46,61,78,61,65,80,69,78,76,58,75,80,82,131

Sequence (207 aa):
MITVTANAFHEKVQLAEEEIILNGPPGFLTGNIMISNPAEEILFINEVPLTSSAKGKRMAEMPGTFKFNTSLNPGETRVHSAWHQLHPQTPPGVYESTIHIGGKQKKLKMVVQEVVEIDIQPLTLYFQGVAQGKSYSAELLLTNRSNVPVTVPDIKHNTVLDFDYLCRAFSTAIRNKGQEGFMATMDEVTRNIHKEMAGWAVVKLDE

Nearest PDB structures (foldseek):
  5vi0-assembly2_B  TM=5.263E-01  e=1.917E-04  Pseudomonas fluorescens
  5vi0-assembly1_A  TM=4.987E-01  e=1.006E-03  Pseudomonas fluorescens
  9fyn-assembly1_A  TM=3.623E-01  e=3.291E-03  Trueperella pyogenes
  7ohi-assembly1_A  TM=3.075E-01  e=1.285E-02  Mus musculus
  6bqm-assembly1_A  TM=3.720E-01  e=1.084E-01  Vibrio cholerae O395

pLDDT: mean 83.74, std 13.71, range [39.16, 97.62]

Mean predicted aligned error: 10.83 Å